Protein AF-S7PD99-F1 (afdb_monomer_lite)

Organism: Myotis brandtii (NCBI:txid109478)

Sequence (357 aa):
MEKVNFSGGEPFLQDRGEYLGRLVRFCKQELGLPSVSIVSNGSLIRERWFVKYGQYLDILAISCDSFNEDVNVLIGRGQGRLNHVENLRKLRRWCREYRVAFKINSVINRFNVDEDMRAHIQELNPVRWKVSASGSPTVPPHRVGGNSFGEVEMYLDILAISCDSFNEDVNVLIGRGQGRLNHVENLRKLRRWCREYRVAFKINSVINRFNVDEDMRAHIQELNPVRWKVFQCLLIDGENAGEGALREAERFVISKEEFQGFLDRHRGVPCLVPECNDKMKDSYLILDEYVSVPHGHARSRQAMRFLNCREGRKDPSRSILDVGVQEAIKFSGFDEESFLKRGGKYVWSKADLKLDW

Secondary structure (DSSP, 8-state):
--EEEE-SS-TT-GGGGHHHHHHHHIIIIIS--SEEEEEE-STT--HHHHHHHGGG-SEEEEE---SSHHHHHHTT--BTTB-HHHHHHHHHHHHHHTT-EEEEEEEE-TTTTT---HHHHHHH--SEEEEEESS----------S-TTTTSGGGEEEEEEE---S-HHHHHHTT---TT--HHHHHHHHHHHHHHTTPEEEEEEEE-TTTTT---HHHHHHH--SEEEEEEP---BTTTBSTT-SS--GGG---HHHHHHHHHHTTT-TTEEEE-TT----SS--B---EE--SSSSPPEE--EEEE-TTSS-EEEEEHHHHHHHHHHTTS---HHHHHHTT-SS--STTTS----

Radius of gyration: 21.57 Å; chains: 1; bounding box: 48×69×54 Å

pLDDT: mean 75.37, std 16.13, range [27.66, 97.69]

InterPro domains:
  IPR007197 Radical SAM [PF04055] (2-121)
  IPR013785 Aldolase-type TIM barrel [G3DSA:3.20.20.70] (1-142)
  IPR013785 Aldolase-type TIM barrel [G3DSA:3.20.20.70] (151-317)
  IPR051196 RSAD2 and Viperin antiviral [PTHR21339] (148-357)
  IPR058240 Radical SAM superfamily [SSF102114] (3-131)
  IPR058240 Radical SAM superfamily [SSF102114] (153-275)

Structure (mmCIF, N/CA/C/O backbone):
data_AF-S7PD99-F1
#
_entry.id   AF-S7PD99-F1
#
loop_
_atom_site.group_PDB
_atom_site.id
_atom_site.type_symbol
_atom_site.label_atom_id
_atom_site.label_alt_id
_atom_site.label_comp_id
_atom_site.label_asym_id
_atom_site.label_entity_id
_atom_site.label_seq_id
_atom_site.pdbx_PDB_ins_code
_atom_site.Cartn_x
_atom_site.Cartn_y
_atom_site.Cartn_z
_atom_site.occupancy
_atom_site.B_iso_or_equiv
_atom_site.auth_seq_id
_atom_site.auth_comp_id
_atom_site.auth_asym_id
_atom_site.auth_atom_id
_atom_site.pdbx_PDB_model_num
ATOM 1 N N . MET A 1 1 ? -19.690 6.713 0.628 1.00 80.12 1 MET A N 1
ATOM 2 C CA . MET A 1 1 ? -18.329 6.276 1.016 1.00 80.12 1 MET A CA 1
ATOM 3 C C . MET A 1 1 ? -18.486 5.168 2.044 1.00 80.12 1 MET A C 1
ATOM 5 O O . MET A 1 1 ? -19.184 5.402 3.014 1.00 80.12 1 MET A O 1
ATOM 9 N N . GLU A 1 2 ? -17.920 3.978 1.823 1.00 91.31 2 GLU A N 1
ATOM 10 C CA . GLU A 1 2 ? -18.094 2.814 2.727 1.00 91.31 2 GLU A CA 1
ATOM 11 C C . GLU A 1 2 ? -16.914 2.626 3.695 1.00 91.31 2 GLU A C 1
ATOM 13 O O . GLU A 1 2 ? -17.052 2.045 4.771 1.00 91.31 2 GLU A O 1
ATOM 18 N N . LYS A 1 3 ? -15.730 3.111 3.311 1.00 90.38 3 LYS A N 1
ATOM 19 C CA . LYS A 1 3 ? -14.497 2.911 4.063 1.00 90.38 3 LYS A CA 1
ATOM 20 C C . LYS A 1 3 ? -13.578 4.118 3.954 1.00 90.38 3 LYS A C 1
ATOM 22 O O . LYS A 1 3 ? -13.384 4.644 2.861 1.00 90.38 3 LYS A O 1
ATOM 27 N N . VAL A 1 4 ? -12.945 4.486 5.067 1.00 94.00 4 VAL A N 1
ATOM 28 C CA . VAL A 1 4 ? -11.837 5.453 5.102 1.00 94.00 4 VAL A CA 1
ATOM 29 C C . VAL A 1 4 ? -10.572 4.793 5.654 1.00 94.00 4 VAL A C 1
ATOM 31 O O . VAL A 1 4 ? -10.636 3.863 6.463 1.00 94.00 4 VAL A O 1
ATOM 34 N N . ASN A 1 5 ? -9.406 5.228 5.175 1.00 91.00 5 ASN A N 1
ATOM 35 C CA . ASN A 1 5 ? -8.112 4.825 5.716 1.00 91.00 5 ASN A CA 1
ATOM 36 C C . ASN A 1 5 ? -7.245 6.058 5.965 1.00 91.00 5 ASN A C 1
ATOM 38 O O . ASN A 1 5 ? -6.820 6.700 5.008 1.00 91.00 5 ASN A O 1
ATOM 42 N N . PHE A 1 6 ? -6.938 6.341 7.225 1.00 91.69 6 PHE A N 1
ATOM 43 C CA . PHE A 1 6 ? -6.021 7.417 7.580 1.00 91.69 6 PHE A CA 1
ATOM 44 C C . PHE A 1 6 ? -4.569 6.968 7.372 1.00 91.69 6 PHE A C 1
ATOM 46 O O . PHE A 1 6 ? -4.159 5.889 7.808 1.00 91.69 6 PHE A O 1
ATOM 53 N N . SER A 1 7 ? -3.810 7.786 6.649 1.00 85.25 7 SER A N 1
ATOM 54 C CA . SER A 1 7 ? -2.403 7.576 6.296 1.00 85.25 7 SER A CA 1
ATOM 55 C C . SER A 1 7 ? -1.735 8.945 6.078 1.00 85.25 7 SER A C 1
ATOM 57 O O . SER A 1 7 ? -2.308 9.955 6.476 1.00 85.25 7 SER A O 1
ATOM 59 N N . GLY A 1 8 ? -0.543 8.987 5.480 1.00 76.25 8 GLY A N 1
ATOM 60 C CA . GLY A 1 8 ? 0.245 10.205 5.265 1.00 76.25 8 GLY A CA 1
ATOM 61 C C . GLY A 1 8 ? 1.709 9.958 5.615 1.00 76.25 8 GLY A C 1
ATOM 62 O O . GLY A 1 8 ? 2.240 8.898 5.286 1.00 76.25 8 GLY A O 1
ATOM 63 N N . GLY A 1 9 ? 2.332 10.914 6.309 1.00 72.88 9 GLY A N 1
ATOM 64 C CA . GLY A 1 9 ? 3.547 10.667 7.089 1.00 72.88 9 GLY A CA 1
ATOM 65 C C . GLY A 1 9 ? 3.251 9.739 8.275 1.00 72.88 9 GLY A C 1
ATOM 66 O O . GLY A 1 9 ? 2.866 8.588 8.090 1.00 72.88 9 GLY A O 1
ATOM 67 N N . GLU A 1 10 ? 3.379 10.236 9.507 1.00 82.06 10 GLU A N 1
ATOM 68 C CA . GLU A 1 10 ? 2.912 9.515 10.699 1.00 82.06 10 GLU A CA 1
ATOM 69 C C . GLU A 1 10 ? 1.584 10.114 11.210 1.00 82.06 10 GLU A C 1
ATOM 71 O O . GLU A 1 10 ? 1.600 11.202 11.794 1.00 82.06 10 GLU A O 1
ATOM 76 N N . PRO A 1 11 ? 0.429 9.436 11.032 1.00 82.69 11 PRO A N 1
ATOM 77 C CA . PRO A 1 11 ? -0.883 9.985 11.395 1.00 82.69 11 PRO A CA 1
ATOM 78 C C . PRO A 1 11 ? -1.045 10.338 12.878 1.00 82.69 11 PRO A C 1
ATOM 80 O O . PRO A 1 11 ? -1.844 11.210 13.221 1.00 82.69 11 PRO A O 1
ATOM 83 N N . PHE A 1 12 ? -0.306 9.676 13.774 1.00 84.06 12 PHE A N 1
ATOM 84 C CA . PHE A 1 12 ? -0.367 9.939 15.215 1.00 84.06 12 PHE A CA 1
ATOM 85 C C . PHE A 1 12 ? 0.434 11.176 15.657 1.00 84.06 12 PHE A C 1
ATOM 87 O O . PHE A 1 12 ? 0.423 11.519 16.842 1.00 84.06 12 PHE A O 1
ATOM 94 N N . LEU A 1 13 ? 1.119 11.859 14.735 1.00 82.38 13 LEU A N 1
ATOM 95 C CA . LEU A 1 13 ? 1.920 13.044 15.040 1.00 82.38 13 LEU A CA 1
ATOM 96 C C . LEU A 1 13 ? 1.044 14.254 15.398 1.00 82.38 13 LEU A C 1
ATOM 98 O O . LEU A 1 13 ? 1.293 14.922 16.405 1.00 82.38 13 LEU A O 1
ATOM 102 N N . GLN A 1 14 ? -0.015 14.497 14.621 1.00 84.62 14 GLN A N 1
ATOM 103 C CA . GLN A 1 14 ? -0.876 15.665 14.801 1.00 84.62 14 GLN A CA 1
ATOM 104 C C . GLN A 1 14 ? -1.629 15.612 16.133 1.00 84.62 14 GLN A C 1
ATOM 106 O O . GLN A 1 14 ? -2.304 14.626 16.446 1.00 84.62 14 GLN A O 1
ATOM 111 N N . ASP A 1 15 ? -1.510 16.683 16.922 1.00 89.12 15 ASP A N 1
ATOM 112 C CA . ASP A 1 15 ? -2.072 16.811 18.272 1.00 89.12 15 ASP A CA 1
ATOM 113 C C . ASP A 1 15 ? -1.818 15.573 19.149 1.00 89.12 15 ASP A C 1
ATOM 115 O O . ASP A 1 15 ? -2.675 15.149 19.929 1.00 89.12 15 ASP A O 1
ATOM 119 N N . ARG A 1 16 ? -0.644 14.939 18.999 1.00 89.00 16 ARG A N 1
ATOM 120 C CA . ARG A 1 16 ? -0.272 13.714 19.731 1.00 89.00 16 ARG A CA 1
ATOM 121 C C . ARG A 1 16 ? -1.318 12.590 19.589 1.00 89.00 16 ARG A C 1
ATOM 123 O O . ARG A 1 16 ? -1.572 11.854 20.548 1.00 89.00 16 ARG A O 1
ATOM 130 N N . GLY A 1 17 ? -1.947 12.495 18.416 1.00 87.31 17 GLY A N 1
ATOM 131 C CA . GLY A 1 17 ? -2.947 11.492 18.046 1.00 87.31 17 GLY A CA 1
ATOM 132 C C . GLY A 1 17 ? -4.394 11.867 18.381 1.00 87.31 17 GLY A C 1
ATOM 133 O O . GLY A 1 17 ? -5.312 11.161 17.963 1.00 87.31 17 GLY A O 1
ATOM 134 N N . GLU A 1 18 ? -4.639 12.969 19.097 1.00 94.62 18 GLU A N 1
ATOM 135 C CA . GLU A 1 18 ? -5.998 13.399 19.464 1.00 94.62 18 GLU A CA 1
ATOM 136 C C . GLU A 1 18 ? -6.811 13.883 18.263 1.00 94.62 18 GLU A C 1
ATOM 138 O O . GLU A 1 18 ? -8.023 13.671 18.204 1.00 94.62 18 GLU A O 1
ATOM 143 N N . TYR A 1 19 ? -6.162 14.518 17.287 1.00 94.12 19 TYR A N 1
ATOM 144 C CA . TYR A 1 19 ? -6.815 14.905 16.040 1.00 94.12 19 TYR A CA 1
ATOM 145 C C . TYR A 1 19 ? -7.293 13.667 15.267 1.00 94.12 19 TYR A C 1
ATOM 147 O O . TYR A 1 19 ? -8.480 13.541 14.967 1.00 94.12 19 TYR A O 1
ATOM 155 N N . LEU A 1 20 ? -6.395 12.698 15.055 1.00 94.12 20 LEU A N 1
ATOM 156 C CA . LEU A 1 20 ? -6.711 11.426 14.403 1.00 94.12 20 LEU A CA 1
ATOM 157 C C . LEU A 1 20 ? -7.835 10.670 15.124 1.00 94.12 20 LEU A C 1
ATOM 159 O O . LEU A 1 20 ? -8.765 10.191 14.484 1.00 94.12 20 LEU A O 1
ATOM 163 N N . GLY A 1 21 ? -7.777 10.586 16.455 1.00 91.94 21 GLY A N 1
ATOM 164 C CA . GLY A 1 21 ? -8.794 9.897 17.250 1.00 91.94 21 GLY A CA 1
ATOM 165 C C . GLY A 1 21 ? -10.188 10.512 17.109 1.00 91.94 21 GLY A C 1
ATOM 166 O O . GLY A 1 21 ? -11.169 9.789 16.927 1.00 91.94 21 GLY A O 1
ATOM 167 N N . ARG A 1 22 ? -10.279 11.849 17.111 1.00 97.69 22 ARG A N 1
ATOM 168 C CA . ARG A 1 22 ? -11.540 12.564 16.860 1.00 97.69 22 ARG A CA 1
ATOM 169 C C . ARG A 1 22 ? -12.089 12.286 15.461 1.00 97.69 22 ARG A C 1
ATOM 171 O O . ARG A 1 22 ? -13.286 12.043 15.342 1.00 97.69 22 ARG A O 1
ATOM 178 N N . LEU A 1 23 ? -11.235 12.248 14.434 1.00 96.50 23 LEU A N 1
ATOM 179 C CA . LEU A 1 23 ? -11.652 11.893 13.073 1.00 96.50 23 LEU A CA 1
ATOM 180 C C . LEU A 1 23 ? -12.134 10.442 12.969 1.00 96.50 23 LEU A C 1
ATOM 182 O O . LEU A 1 23 ? -13.174 10.189 12.371 1.00 96.50 23 LEU A O 1
ATOM 186 N N . VAL A 1 24 ? -11.429 9.494 13.593 1.00 94.31 24 VAL A N 1
ATOM 187 C CA . VAL A 1 24 ? -11.843 8.081 13.641 1.00 94.31 24 VAL A CA 1
ATOM 188 C C . VAL A 1 24 ? -13.220 7.943 14.292 1.00 94.31 24 VAL A C 1
ATOM 190 O O . VAL A 1 24 ? -14.107 7.306 13.723 1.00 94.31 24 VAL A O 1
ATOM 193 N N . ARG A 1 25 ? -13.421 8.588 15.449 1.00 96.50 25 ARG A N 1
ATOM 194 C CA . ARG A 1 25 ? -14.711 8.614 16.148 1.00 96.50 25 ARG A CA 1
ATOM 195 C C . ARG A 1 25 ? -15.810 9.218 15.277 1.00 96.50 25 ARG A C 1
ATOM 197 O O . ARG A 1 25 ? -16.862 8.606 15.142 1.00 96.50 25 ARG A O 1
ATOM 204 N N . PHE A 1 26 ? -15.555 10.376 14.671 1.00 97.56 26 PHE A N 1
ATOM 205 C CA . PHE A 1 26 ? -16.506 11.059 13.796 1.00 97.56 26 PHE A CA 1
ATOM 206 C C . PHE A 1 26 ? -16.922 10.176 12.612 1.00 97.56 26 PHE A C 1
ATOM 208 O O . PHE A 1 26 ? -18.107 9.978 12.364 1.00 97.56 26 PHE A O 1
ATOM 215 N N . CYS A 1 27 ? -15.954 9.564 11.927 1.00 95.56 27 CYS A N 1
ATOM 216 C CA . CYS A 1 27 ? -16.222 8.655 10.819 1.00 95.56 27 CYS A CA 1
ATOM 217 C C . CYS A 1 27 ? -17.064 7.443 11.233 1.00 95.56 27 CYS A C 1
ATOM 219 O O . CYS A 1 27 ? -17.932 7.018 10.474 1.00 95.56 27 CYS A O 1
ATOM 221 N N . LYS A 1 28 ? -16.821 6.875 12.419 1.00 91.69 28 LYS A N 1
ATOM 222 C CA . LYS A 1 28 ? -17.549 5.684 12.860 1.00 91.69 28 LYS A CA 1
ATOM 223 C C . LYS A 1 28 ? -18.930 6.003 13.428 1.00 91.69 28 LYS A C 1
ATOM 225 O O . LYS A 1 28 ? -19.879 5.301 13.104 1.00 91.69 28 LYS A O 1
ATOM 230 N N . GLN A 1 29 ? -19.037 7.021 14.280 1.00 94.00 29 GLN A N 1
ATOM 231 C CA . GLN A 1 29 ? -20.272 7.333 15.004 1.00 94.00 29 GLN A CA 1
ATOM 232 C C . GLN A 1 29 ? -21.186 8.281 14.236 1.00 94.00 29 GLN A C 1
ATOM 234 O O . GLN A 1 29 ? -22.363 7.986 14.088 1.00 94.00 29 GLN A O 1
ATOM 239 N N . GLU A 1 30 ? -20.649 9.395 13.737 1.00 96.94 30 GLU A N 1
ATOM 240 C CA . GLU A 1 30 ? -21.466 10.448 13.122 1.00 96.94 30 GLU A CA 1
ATOM 241 C C . GLU A 1 30 ? -21.763 10.136 11.653 1.00 96.94 30 GLU A C 1
ATOM 243 O O . GLU A 1 30 ? -22.886 10.301 11.189 1.00 96.94 30 GLU A O 1
ATOM 248 N N . LEU A 1 31 ? -20.764 9.644 10.907 1.00 95.81 31 LEU A N 1
ATOM 249 C CA . LEU A 1 31 ? -20.947 9.269 9.498 1.00 95.81 31 LEU A CA 1
ATOM 250 C C . LEU A 1 31 ? -21.425 7.823 9.305 1.00 95.81 31 LEU A C 1
ATOM 252 O O . LEU A 1 31 ? -21.752 7.444 8.181 1.00 95.81 31 LEU A O 1
ATOM 256 N N . GLY A 1 32 ? -21.412 7.002 10.361 1.00 95.19 32 GLY A N 1
ATOM 257 C CA . GLY A 1 32 ? -21.839 5.602 10.299 1.00 95.19 32 GLY A CA 1
ATOM 258 C C . GLY A 1 32 ? -21.040 4.745 9.312 1.00 95.19 32 GLY A C 1
ATOM 259 O O . GLY A 1 32 ? -21.594 3.813 8.730 1.00 95.19 32 GLY A O 1
ATOM 260 N N . LEU A 1 33 ? -19.759 5.059 9.066 1.00 93.19 33 LEU A N 1
ATOM 261 C CA . LEU A 1 33 ? -18.981 4.330 8.063 1.00 93.19 33 LEU A CA 1
ATOM 262 C C . LEU A 1 33 ? -18.814 2.851 8.459 1.00 93.19 33 LEU A C 1
ATOM 264 O O . LEU A 1 33 ? -18.343 2.559 9.566 1.00 93.19 33 LEU A O 1
ATOM 268 N N . PRO A 1 34 ? -19.088 1.906 7.539 1.00 90.94 34 PRO A N 1
ATOM 269 C CA . PRO A 1 34 ? -18.867 0.482 7.779 1.00 90.94 34 PRO A CA 1
ATOM 270 C C . PRO A 1 34 ? -17.450 0.139 8.256 1.00 90.94 34 PRO A C 1
ATOM 272 O O . PRO A 1 34 ? -17.295 -0.725 9.122 1.00 90.94 34 PRO A O 1
ATOM 275 N N . SER A 1 35 ? -16.419 0.821 7.735 1.00 90.81 35 SER A N 1
ATOM 276 C CA . SER A 1 35 ? -15.022 0.582 8.116 1.00 90.81 35 SER A CA 1
ATOM 277 C C . SER A 1 35 ? -14.175 1.852 8.228 1.00 90.81 35 SER A C 1
ATOM 279 O O . SER A 1 35 ? -14.107 2.677 7.313 1.00 90.81 35 SER A O 1
ATOM 281 N N . VAL A 1 36 ? -13.453 1.968 9.339 1.00 93.81 36 VAL A N 1
ATOM 282 C CA . VAL A 1 36 ? -12.442 2.995 9.597 1.00 93.81 36 VAL A CA 1
ATOM 283 C C . VAL A 1 36 ? -11.118 2.308 9.912 1.00 93.81 36 VAL A C 1
ATOM 285 O O . VAL A 1 36 ? -11.039 1.479 10.818 1.00 93.81 36 VAL A O 1
ATOM 288 N N . SER A 1 37 ? -10.056 2.638 9.176 1.00 92.19 37 SER A N 1
ATOM 289 C CA . SER A 1 37 ? -8.729 2.058 9.413 1.00 92.19 37 SER A CA 1
ATOM 290 C C . SER A 1 37 ? -7.606 3.085 9.443 1.00 92.19 37 SER A C 1
ATOM 292 O O . SER A 1 37 ? -7.759 4.207 8.961 1.00 92.19 37 SER A O 1
ATOM 294 N N . ILE A 1 38 ? -6.459 2.677 9.983 1.00 90.44 38 ILE A N 1
ATOM 295 C CA . ILE A 1 38 ? -5.226 3.469 10.017 1.00 90.44 38 ILE A CA 1
ATOM 296 C C . ILE A 1 38 ? -4.064 2.632 9.474 1.00 90.44 38 ILE A C 1
ATOM 298 O O . ILE A 1 38 ? -3.980 1.437 9.755 1.00 90.44 38 ILE A O 1
ATOM 302 N N . VAL A 1 39 ? -3.149 3.268 8.739 1.00 87.38 39 VAL A N 1
ATOM 303 C CA . VAL A 1 39 ? -1.804 2.744 8.450 1.00 87.38 39 VAL A CA 1
ATOM 304 C C . VAL A 1 39 ? -0.780 3.638 9.149 1.00 87.38 39 VAL A C 1
ATOM 306 O O . VAL A 1 39 ? -0.775 4.842 8.906 1.00 87.38 39 VAL A O 1
ATOM 309 N N . SER A 1 40 ? 0.075 3.067 9.999 1.00 81.50 40 SER A N 1
ATOM 310 C CA . SER A 1 40 ? 1.058 3.804 10.813 1.00 81.50 40 SER A CA 1
ATOM 311 C C . SER A 1 40 ? 2.363 3.010 10.962 1.00 81.50 40 SER A C 1
ATOM 313 O O . SER A 1 40 ? 2.388 1.791 10.775 1.00 81.50 40 SER A O 1
ATOM 315 N N . ASN A 1 41 ? 3.459 3.690 11.309 1.00 78.88 41 ASN A N 1
ATOM 316 C CA . ASN A 1 41 ? 4.702 3.028 11.720 1.00 78.88 41 ASN A CA 1
ATOM 317 C C . ASN A 1 41 ? 4.666 2.554 13.192 1.00 78.88 41 ASN A C 1
ATOM 319 O O . ASN A 1 41 ? 5.572 1.854 13.645 1.00 78.88 41 ASN A O 1
ATOM 323 N N . GLY A 1 42 ? 3.635 2.945 13.949 1.00 82.44 42 GLY A N 1
ATOM 324 C CA . GLY A 1 42 ? 3.385 2.503 15.319 1.00 82.44 42 GLY A CA 1
ATOM 325 C C . GLY A 1 42 ? 4.176 3.222 16.416 1.00 82.44 42 GLY A C 1
ATOM 326 O O . GLY A 1 42 ? 3.881 3.016 17.592 1.00 82.44 42 GLY A O 1
ATOM 327 N N . SER A 1 43 ? 5.155 4.066 16.082 1.00 80.44 43 SER A N 1
ATOM 328 C CA . SER A 1 43 ? 6.093 4.663 17.055 1.00 80.44 43 SER A CA 1
ATOM 329 C C . SER A 1 43 ? 5.433 5.595 18.079 1.00 80.44 43 SER A C 1
ATOM 331 O O . SER A 1 43 ? 5.857 5.655 19.232 1.00 80.44 43 SER A O 1
ATOM 333 N N . LEU A 1 44 ? 4.385 6.322 17.677 1.00 84.31 44 LEU A N 1
ATOM 334 C CA . LEU A 1 44 ? 3.734 7.352 18.501 1.00 84.31 44 LEU A CA 1
ATOM 335 C C . LEU A 1 44 ? 2.443 6.881 19.184 1.00 84.31 44 LEU A C 1
ATOM 337 O O . LEU A 1 44 ? 1.813 7.646 19.921 1.00 84.31 44 LEU A O 1
ATOM 341 N N . ILE A 1 45 ? 2.044 5.628 18.966 1.00 85.56 45 ILE A N 1
ATOM 342 C CA . ILE A 1 45 ? 0.792 5.091 19.495 1.00 85.56 45 ILE A CA 1
ATOM 343 C C . ILE A 1 45 ? 0.950 4.789 20.988 1.00 85.56 45 ILE A C 1
ATOM 345 O O . ILE A 1 45 ? 1.892 4.127 21.426 1.00 85.56 45 ILE A O 1
ATOM 349 N N . ARG A 1 46 ? -0.004 5.268 21.789 1.00 87.44 46 ARG A N 1
ATOM 350 C CA . ARG A 1 46 ? -0.056 5.059 23.243 1.00 87.44 46 ARG A CA 1
ATOM 351 C C . ARG A 1 46 ? -1.364 4.381 23.618 1.00 87.44 46 ARG A C 1
ATOM 353 O O . ARG A 1 46 ? -2.393 4.691 23.025 1.00 87.44 46 ARG A O 1
ATOM 360 N N . GLU A 1 47 ? -1.349 3.556 24.657 1.00 91.81 47 GLU A N 1
ATOM 361 C CA . GLU A 1 47 ? -2.529 2.812 25.116 1.00 91.81 47 GLU A CA 1
ATOM 362 C C . GLU A 1 47 ? -3.748 3.696 25.394 1.00 91.81 47 GLU A C 1
ATOM 364 O O . GLU A 1 47 ? -4.854 3.383 24.971 1.00 91.81 47 GLU A O 1
ATOM 369 N N . ARG A 1 48 ? -3.540 4.875 25.997 1.00 91.62 48 ARG A N 1
ATOM 370 C CA . ARG A 1 48 ? -4.606 5.867 26.226 1.00 91.62 48 ARG A CA 1
ATOM 371 C C . ARG A 1 48 ? -5.412 6.212 24.965 1.00 91.62 48 ARG A C 1
ATOM 373 O O . ARG A 1 48 ? -6.570 6.602 25.067 1.00 91.62 48 ARG A O 1
ATOM 380 N N . TRP A 1 49 ? -4.802 6.098 23.782 1.00 95.12 49 TRP A N 1
ATOM 381 C CA . TRP A 1 49 ? -5.494 6.308 22.515 1.00 95.12 49 TRP A CA 1
ATOM 382 C C . TRP A 1 49 ? -6.469 5.164 22.227 1.00 95.12 49 TRP A C 1
ATOM 384 O O . TRP A 1 49 ? -7.596 5.428 21.829 1.00 95.12 49 TRP A O 1
ATOM 394 N N . PHE A 1 50 ? -6.082 3.913 22.491 1.00 91.75 50 PHE A N 1
ATOM 395 C CA . PHE A 1 50 ? -6.979 2.761 22.387 1.00 91.75 50 PHE A CA 1
ATOM 396 C C . PHE A 1 50 ? -8.124 2.832 23.400 1.00 91.75 50 PHE A C 1
ATOM 398 O O . PHE A 1 50 ? -9.272 2.657 23.001 1.00 91.75 50 PHE A O 1
ATOM 405 N N . VAL A 1 51 ? -7.843 3.192 24.658 1.00 90.56 51 VAL A N 1
ATOM 406 C CA . VAL A 1 51 ? -8.879 3.406 25.689 1.00 90.56 51 VAL A CA 1
ATOM 407 C C . VAL A 1 51 ? -9.946 4.387 25.198 1.00 90.56 51 VAL A C 1
ATOM 409 O O . VAL A 1 51 ? -11.142 4.163 25.360 1.00 90.56 51 VAL A O 1
ATOM 412 N N . LYS A 1 52 ? -9.514 5.483 24.568 1.00 93.94 52 LYS A N 1
ATOM 413 C CA . LYS A 1 52 ? -10.408 6.562 24.144 1.00 93.94 52 LYS A CA 1
ATOM 414 C C . LYS A 1 52 ? -11.089 6.306 22.796 1.00 93.94 52 LYS A C 1
ATOM 416 O O . LYS A 1 52 ? -12.248 6.684 22.618 1.00 93.94 52 LYS A O 1
ATOM 421 N N . TYR A 1 53 ? -10.379 5.704 21.843 1.00 95.25 53 TYR A N 1
ATOM 422 C CA . TYR A 1 53 ? -10.779 5.662 20.432 1.00 95.25 53 TYR A CA 1
ATOM 423 C C . TYR A 1 53 ? -10.816 4.261 19.809 1.00 95.25 53 TYR A C 1
ATOM 425 O O . TYR A 1 53 ? -11.407 4.099 18.742 1.00 95.25 53 TYR A O 1
ATOM 433 N N . GLY A 1 54 ? -10.241 3.243 20.455 1.00 88.00 54 GLY A N 1
ATOM 434 C CA . GLY A 1 54 ? -10.109 1.885 19.912 1.00 88.00 54 GLY A CA 1
ATOM 435 C C . GLY A 1 54 ? -11.447 1.244 19.542 1.00 88.00 54 GLY A C 1
ATOM 436 O O . GLY A 1 54 ? -11.560 0.611 18.493 1.00 88.00 54 GLY A O 1
ATOM 437 N N . GLN A 1 55 ? -12.503 1.510 20.318 1.00 91.94 55 GLN A N 1
ATOM 438 C CA . GLN A 1 55 ? -13.850 1.014 20.013 1.00 91.94 55 GLN A CA 1
ATOM 439 C C . GLN A 1 55 ? -14.361 1.443 18.624 1.00 91.94 55 GLN A C 1
ATOM 441 O O . GLN A 1 55 ? -15.090 0.682 17.991 1.00 91.94 55 GLN A O 1
ATOM 446 N N . TYR A 1 56 ? -13.920 2.596 18.112 1.00 92.12 56 TYR A N 1
ATOM 447 C CA . TYR A 1 56 ? -14.344 3.150 16.822 1.00 92.12 56 TYR A CA 1
ATOM 448 C C . TYR A 1 56 ? -13.486 2.688 15.641 1.00 92.12 56 TYR A C 1
ATOM 450 O O . TYR A 1 56 ? -13.881 2.864 14.490 1.00 92.12 56 TYR A O 1
ATOM 458 N N . LEU A 1 57 ? -12.305 2.130 15.912 1.00 92.50 57 LEU A N 1
ATOM 459 C CA . LEU A 1 57 ? -11.369 1.694 14.885 1.00 92.50 57 LEU A CA 1
ATOM 460 C C . LEU A 1 57 ? -11.658 0.243 14.490 1.00 92.50 57 LEU A C 1
ATOM 462 O O . LEU A 1 57 ? -11.764 -0.627 15.357 1.00 92.50 57 LEU A O 1
ATOM 466 N N . ASP A 1 58 ? -11.757 -0.026 13.189 1.00 88.38 58 ASP A N 1
ATOM 467 C CA . ASP A 1 58 ? -11.906 -1.387 12.676 1.00 88.38 58 ASP A CA 1
ATOM 468 C C . ASP A 1 58 ? -10.549 -2.065 12.534 1.00 88.38 58 ASP A C 1
ATOM 470 O O . ASP A 1 58 ? -10.349 -3.132 13.104 1.00 88.38 58 ASP A O 1
ATOM 474 N N . ILE A 1 59 ? -9.615 -1.446 11.799 1.00 90.25 59 ILE A N 1
ATOM 475 C CA . ILE A 1 59 ? -8.320 -2.051 11.456 1.00 90.25 59 ILE A CA 1
ATOM 476 C C . ILE A 1 59 ? -7.167 -1.092 11.765 1.00 90.25 59 ILE A C 1
ATOM 478 O O . ILE A 1 59 ? -7.124 0.027 11.244 1.00 90.25 59 ILE A O 1
ATOM 482 N N . LEU A 1 60 ? -6.179 -1.566 12.523 1.00 91.69 60 LEU A N 1
ATOM 483 C CA . LEU A 1 60 ? -4.873 -0.925 12.653 1.00 91.69 60 LEU A CA 1
ATOM 484 C C . LEU A 1 60 ? -3.833 -1.717 11.857 1.00 91.69 60 LEU A C 1
ATOM 486 O O . LEU A 1 60 ? -3.529 -2.864 12.181 1.00 91.69 60 LEU A O 1
ATOM 490 N N . ALA A 1 61 ? -3.286 -1.097 10.813 1.00 89.00 61 ALA A N 1
ATOM 491 C CA . ALA A 1 61 ? -2.199 -1.654 10.026 1.00 89.00 61 ALA A CA 1
ATOM 492 C C . ALA A 1 61 ? -0.861 -1.049 10.461 1.00 89.00 61 ALA A C 1
ATOM 494 O O . ALA A 1 61 ? -0.654 0.158 10.314 1.00 89.00 61 ALA A O 1
ATOM 495 N N . ILE A 1 62 ? 0.049 -1.888 10.955 1.00 86.50 62 ILE A N 1
ATOM 496 C CA . ILE A 1 62 ? 1.408 -1.477 11.309 1.00 86.50 62 ILE A CA 1
ATOM 497 C C . ILE A 1 62 ? 2.369 -1.909 10.212 1.00 86.50 62 ILE A C 1
ATOM 499 O O . ILE A 1 62 ? 2.350 -3.050 9.747 1.00 86.50 62 ILE A O 1
ATOM 503 N N . SER A 1 63 ? 3.191 -0.966 9.773 1.00 82.19 63 SER A N 1
ATOM 504 C CA . SER A 1 63 ? 4.239 -1.244 8.804 1.00 82.19 63 SER A CA 1
ATOM 505 C C . SER A 1 63 ? 5.479 -1.780 9.524 1.00 82.19 63 SER A C 1
ATOM 507 O O . SER A 1 63 ? 6.092 -1.036 10.288 1.00 82.19 63 SER A O 1
ATOM 509 N N . CYS A 1 64 ? 5.828 -3.040 9.264 1.00 83.25 64 CYS A N 1
ATOM 510 C CA . CYS A 1 64 ? 6.978 -3.750 9.821 1.00 83.25 64 CYS A CA 1
ATOM 511 C C . CYS A 1 64 ? 7.640 -4.549 8.699 1.00 83.25 64 CYS A C 1
ATOM 513 O O . CYS A 1 64 ? 7.004 -5.422 8.107 1.00 83.25 64 CYS A O 1
ATOM 515 N N . ASP A 1 65 ? 8.888 -4.217 8.382 1.00 78.44 65 ASP A N 1
ATO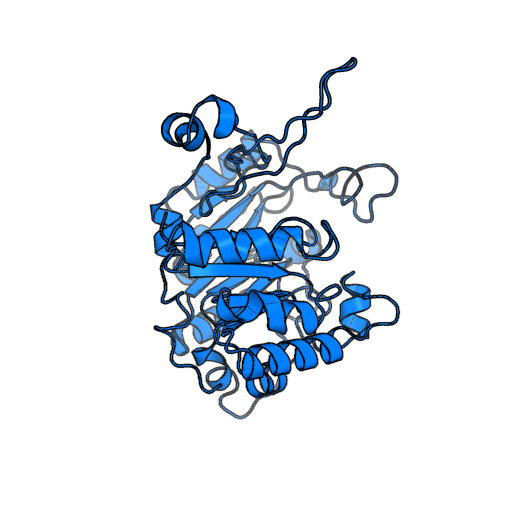M 516 C CA . ASP A 1 65 ? 9.590 -4.809 7.243 1.00 78.44 65 ASP A CA 1
ATOM 517 C C . ASP A 1 65 ? 10.535 -5.940 7.671 1.00 78.44 65 ASP A C 1
ATOM 519 O O . ASP A 1 65 ? 10.863 -6.764 6.834 1.00 78.44 65 ASP A O 1
ATOM 523 N N . SER A 1 66 ? 10.957 -6.005 8.936 1.00 77.69 66 SER A N 1
ATOM 524 C CA . SER A 1 66 ? 11.853 -7.036 9.477 1.00 77.69 66 SER A CA 1
ATOM 525 C C . SER A 1 66 ? 11.534 -7.319 10.950 1.00 77.69 66 SER A C 1
ATOM 527 O O . SER A 1 66 ? 11.117 -6.412 11.678 1.00 77.69 66 SER A O 1
ATOM 529 N N . PHE A 1 67 ? 11.742 -8.558 11.400 1.00 84.44 67 PHE A N 1
ATOM 530 C CA . PHE A 1 67 ? 11.730 -8.961 12.812 1.00 84.44 67 PHE A CA 1
ATOM 531 C C . PHE A 1 67 ? 13.123 -8.946 13.459 1.00 84.44 67 PHE A C 1
ATOM 533 O O . PHE A 1 67 ? 13.253 -9.159 14.666 1.00 84.44 67 PHE A O 1
ATOM 540 N N . ASN A 1 68 ? 14.150 -8.612 12.680 1.00 81.75 68 ASN A N 1
ATOM 541 C CA . ASN A 1 68 ? 15.469 -8.219 13.151 1.00 81.75 68 ASN A CA 1
ATOM 542 C C . ASN A 1 68 ? 15.578 -6.679 13.228 1.00 81.75 68 ASN A C 1
ATOM 544 O O . ASN A 1 68 ? 15.391 -5.974 12.229 1.00 81.75 68 ASN A O 1
ATOM 548 N N . GLU A 1 69 ? 15.892 -6.150 14.414 1.00 83.12 69 GLU A N 1
ATOM 549 C CA . GLU A 1 69 ? 16.020 -4.704 14.639 1.00 83.12 69 GLU A CA 1
ATOM 550 C C . GLU A 1 69 ? 17.177 -4.064 13.874 1.00 83.12 69 GLU A C 1
ATOM 552 O O . GLU A 1 69 ? 17.003 -2.973 13.333 1.00 83.12 69 GLU A O 1
ATOM 557 N N . ASP A 1 70 ? 18.321 -4.737 13.757 1.00 81.12 70 ASP A N 1
ATOM 558 C CA . ASP A 1 70 ? 19.473 -4.202 13.025 1.00 81.12 70 ASP A CA 1
ATOM 559 C C . ASP A 1 70 ? 19.117 -4.003 11.548 1.00 81.12 70 ASP A C 1
ATOM 561 O O . ASP A 1 70 ? 19.434 -2.982 10.935 1.00 81.12 70 ASP A O 1
ATOM 565 N N . VAL A 1 71 ? 18.348 -4.938 10.989 1.00 75.25 71 VAL A N 1
ATOM 566 C CA . VAL A 1 71 ? 17.815 -4.838 9.627 1.00 75.25 71 VAL A CA 1
ATOM 567 C C . VAL A 1 71 ? 16.791 -3.702 9.517 1.00 75.25 71 VAL A C 1
ATOM 569 O O . VAL A 1 71 ? 16.837 -2.936 8.554 1.00 75.25 71 VAL A O 1
ATOM 572 N N . ASN A 1 72 ? 15.908 -3.509 10.506 1.00 71.94 72 ASN A N 1
ATOM 573 C CA . ASN A 1 72 ? 14.993 -2.358 10.522 1.00 71.94 72 ASN A CA 1
ATOM 574 C C . ASN A 1 72 ? 15.751 -1.020 10.554 1.00 71.94 72 ASN A C 1
ATOM 576 O O . ASN A 1 72 ? 15.339 -0.075 9.877 1.00 71.94 72 ASN A O 1
ATOM 580 N N . VAL A 1 73 ? 16.862 -0.928 11.291 1.00 71.56 73 VAL A N 1
ATOM 581 C CA . VAL A 1 73 ? 17.737 0.256 11.294 1.00 71.56 73 VAL A CA 1
ATOM 582 C C . VAL A 1 73 ? 18.334 0.486 9.903 1.00 71.56 73 VAL A C 1
ATOM 584 O O . VAL A 1 73 ? 18.227 1.599 9.389 1.00 71.56 73 VAL A O 1
ATOM 587 N N . LEU A 1 74 ? 18.865 -0.557 9.253 1.00 71.31 74 LEU A N 1
ATOM 588 C CA . LEU A 1 74 ? 19.419 -0.476 7.890 1.00 71.31 74 LEU A CA 1
ATOM 589 C C . LEU A 1 74 ? 18.384 -0.056 6.834 1.00 71.31 74 LEU A C 1
ATOM 591 O O . LEU A 1 74 ? 18.722 0.634 5.874 1.00 71.31 74 LEU A O 1
ATOM 595 N N . ILE A 1 75 ? 17.120 -0.448 7.011 1.00 66.19 75 ILE A N 1
ATOM 596 C CA . ILE A 1 75 ? 16.004 -0.075 6.125 1.00 66.19 75 ILE A CA 1
ATOM 597 C C . ILE A 1 75 ? 15.541 1.378 6.369 1.00 66.19 75 ILE A C 1
ATOM 599 O O . ILE A 1 75 ? 14.785 1.930 5.572 1.00 66.19 75 ILE A O 1
ATOM 603 N N . GLY A 1 76 ? 15.994 2.028 7.447 1.00 67.31 76 GLY A N 1
ATOM 604 C CA . GLY A 1 76 ? 15.561 3.378 7.826 1.00 67.31 76 GLY A CA 1
ATOM 605 C C . GLY A 1 76 ? 14.275 3.400 8.661 1.00 67.31 76 GLY A C 1
ATOM 606 O O . GLY A 1 76 ? 13.604 4.425 8.749 1.00 67.31 76 GLY A O 1
ATOM 607 N N . ARG A 1 77 ? 13.917 2.271 9.285 1.00 64.56 77 ARG A N 1
ATOM 608 C CA . ARG A 1 77 ? 12.781 2.135 10.215 1.00 64.56 77 ARG A CA 1
ATOM 609 C C . ARG A 1 77 ? 13.168 2.143 11.689 1.00 64.56 77 ARG A C 1
ATOM 611 O O . ARG A 1 77 ? 12.288 1.982 12.534 1.00 64.56 77 ARG A O 1
ATOM 618 N N . GLY A 1 78 ? 14.446 2.339 12.006 1.00 62.12 78 GLY A N 1
ATOM 619 C CA . GLY A 1 78 ? 14.911 2.456 13.386 1.00 62.12 78 GLY A CA 1
ATOM 620 C C . GLY A 1 78 ? 14.162 3.562 14.138 1.00 62.12 78 GLY A C 1
ATOM 621 O O . GLY A 1 78 ? 14.079 4.695 13.670 1.00 62.12 78 GLY A O 1
ATOM 622 N N . GLN A 1 79 ? 13.616 3.247 15.315 1.00 65.00 79 GLN A N 1
ATOM 623 C CA . GLN A 1 79 ? 12.838 4.188 16.137 1.00 65.00 79 GLN A CA 1
ATOM 624 C C . GLN A 1 79 ? 13.676 4.760 17.298 1.00 65.00 79 GLN A C 1
ATOM 626 O O . GLN A 1 79 ? 13.181 5.006 18.402 1.00 65.00 79 GLN A O 1
ATOM 631 N N . GLY A 1 80 ? 14.975 4.976 17.061 1.00 69.19 80 GLY A N 1
ATOM 632 C CA . GLY A 1 80 ? 15.923 5.432 18.077 1.00 69.19 80 GLY A CA 1
ATOM 633 C C . GLY A 1 80 ? 16.087 4.402 19.198 1.00 69.19 80 GLY A C 1
ATOM 634 O O . GLY A 1 80 ? 16.589 3.313 18.963 1.00 69.19 80 GLY A O 1
ATOM 635 N N . ARG A 1 81 ? 15.665 4.745 20.424 1.00 67.25 81 ARG A N 1
ATOM 636 C CA . ARG A 1 81 ? 15.714 3.833 21.589 1.00 67.25 81 ARG A CA 1
ATOM 637 C C . ARG A 1 81 ? 14.582 2.802 21.620 1.00 67.25 81 ARG A C 1
ATOM 639 O O . ARG A 1 81 ? 14.598 1.921 22.473 1.00 67.25 81 ARG A O 1
ATOM 646 N N . LEU A 1 82 ? 13.563 2.957 20.778 1.00 70.25 82 LEU A N 1
ATOM 647 C CA . LEU A 1 82 ? 12.422 2.049 20.737 1.00 70.25 82 LEU A CA 1
ATOM 648 C C . LEU A 1 82 ? 12.738 0.881 19.804 1.00 70.25 82 LEU A C 1
ATOM 650 O O . LEU A 1 82 ? 12.991 1.089 18.621 1.00 70.25 82 LEU A O 1
ATOM 654 N N . ASN A 1 83 ? 12.665 -0.331 20.344 1.00 82.69 83 ASN A N 1
ATOM 655 C CA . ASN A 1 83 ? 12.700 -1.559 19.563 1.00 82.69 83 ASN A CA 1
ATOM 656 C C . ASN A 1 83 ? 11.365 -1.704 18.807 1.00 82.69 83 ASN A C 1
ATOM 658 O O . ASN A 1 83 ? 10.288 -1.762 19.417 1.00 82.69 83 ASN A O 1
ATOM 662 N N . HIS A 1 84 ? 11.424 -1.695 17.476 1.00 80.12 84 HIS A N 1
ATOM 663 C CA . HIS A 1 84 ? 10.249 -1.698 16.612 1.00 80.12 84 HIS A CA 1
ATOM 664 C C . HIS A 1 84 ? 9.437 -2.992 16.757 1.00 80.12 84 HIS A C 1
ATOM 666 O O . HIS A 1 84 ? 8.208 -2.941 16.849 1.00 80.12 84 HIS A O 1
ATOM 672 N N . VAL A 1 85 ? 10.104 -4.139 16.851 1.00 84.00 85 VAL A N 1
ATOM 673 C CA . VAL A 1 85 ? 9.494 -5.466 16.991 1.00 84.00 85 VAL A CA 1
ATOM 674 C C . VAL A 1 85 ? 8.821 -5.650 18.354 1.00 84.00 85 VAL A C 1
ATOM 676 O O . VAL A 1 85 ? 7.695 -6.151 18.435 1.00 84.00 85 VAL A O 1
ATOM 679 N N . GLU A 1 86 ? 9.442 -5.189 19.440 1.00 86.62 86 GLU A N 1
ATOM 680 C CA . GLU A 1 86 ? 8.802 -5.146 20.763 1.00 86.62 86 GLU A CA 1
ATOM 681 C C . GLU A 1 86 ? 7.567 -4.239 20.755 1.00 86.62 86 GLU A C 1
ATOM 683 O O . GLU A 1 86 ? 6.512 -4.592 21.300 1.00 86.62 86 GLU A O 1
ATOM 688 N N . ASN A 1 87 ? 7.670 -3.081 20.097 1.00 84.12 87 ASN A N 1
ATOM 689 C CA . ASN A 1 87 ? 6.551 -2.165 19.937 1.00 84.12 87 ASN A CA 1
ATOM 690 C C . ASN A 1 87 ? 5.420 -2.799 19.111 1.00 84.12 87 ASN A C 1
ATOM 692 O O . ASN A 1 87 ? 4.261 -2.695 19.505 1.00 84.12 87 ASN A O 1
ATOM 696 N N . LEU A 1 88 ? 5.731 -3.522 18.033 1.00 87.00 88 LEU A N 1
ATOM 697 C CA . LEU A 1 88 ? 4.760 -4.259 17.219 1.00 87.00 88 LEU A CA 1
ATOM 698 C C . LEU A 1 88 ? 3.990 -5.292 18.054 1.00 87.00 88 LEU A C 1
ATOM 700 O O . LEU A 1 88 ? 2.757 -5.306 18.027 1.00 87.00 88 LEU A O 1
ATOM 704 N N . ARG A 1 89 ? 4.693 -6.103 18.859 1.00 92.50 89 ARG A N 1
ATOM 705 C CA . ARG A 1 89 ? 4.071 -7.070 19.784 1.00 92.50 89 ARG A CA 1
ATOM 706 C C . ARG A 1 89 ? 3.178 -6.382 20.816 1.00 92.50 89 ARG A C 1
ATOM 708 O O . ARG A 1 89 ? 2.072 -6.848 21.091 1.00 92.50 89 ARG A O 1
ATOM 715 N N . LYS A 1 90 ? 3.619 -5.249 21.371 1.00 92.50 90 LYS A N 1
ATOM 716 C CA . LYS A 1 90 ? 2.812 -4.427 22.287 1.00 92.50 90 LYS A CA 1
ATOM 717 C C . LYS A 1 90 ? 1.539 -3.908 21.607 1.00 92.50 90 LYS A C 1
ATOM 719 O O . LYS A 1 90 ? 0.459 -4.036 22.177 1.00 92.50 90 LYS A O 1
ATOM 724 N N . LEU A 1 91 ? 1.640 -3.390 20.382 1.00 89.38 91 LEU A N 1
ATOM 725 C CA . LEU A 1 91 ? 0.486 -2.921 19.609 1.00 89.38 91 LEU A CA 1
ATOM 726 C C . LEU A 1 91 ? -0.479 -4.059 19.272 1.00 89.38 91 LEU A C 1
ATOM 728 O O . LEU A 1 91 ? -1.689 -3.857 19.352 1.00 89.38 91 LEU A O 1
ATOM 732 N N . ARG A 1 92 ? 0.021 -5.263 18.969 1.00 93.44 92 ARG A N 1
ATOM 733 C CA . ARG A 1 92 ? -0.819 -6.456 18.791 1.00 93.44 92 ARG A CA 1
ATOM 734 C C . ARG A 1 92 ? -1.593 -6.810 20.062 1.00 93.44 92 ARG A C 1
ATOM 736 O O . ARG A 1 92 ? -2.777 -7.146 19.966 1.00 93.44 92 ARG A O 1
ATOM 743 N N . ARG A 1 93 ? -0.962 -6.718 21.242 1.00 93.94 93 ARG A N 1
ATOM 744 C CA . ARG A 1 93 ? -1.648 -6.932 22.530 1.00 93.94 93 ARG A CA 1
ATOM 745 C C . ARG A 1 93 ? -2.773 -5.921 22.740 1.00 93.94 93 ARG A C 1
ATOM 747 O O . ARG A 1 93 ? -3.889 -6.343 23.019 1.00 93.94 93 ARG A O 1
ATOM 754 N N . TRP A 1 94 ? -2.524 -4.632 22.514 1.00 93.12 94 TRP A N 1
ATOM 755 C CA . TRP A 1 94 ? -3.582 -3.620 22.611 1.00 93.12 94 TRP A CA 1
ATOM 756 C C . TRP A 1 94 ? -4.680 -3.819 21.559 1.00 93.12 94 TRP A C 1
ATOM 758 O O . TRP A 1 94 ? -5.857 -3.704 21.873 1.00 93.12 94 TRP A O 1
ATOM 768 N N . CYS A 1 95 ? -4.343 -4.195 20.323 1.00 91.06 95 CYS A N 1
ATOM 769 C CA . CYS A 1 95 ? -5.364 -4.520 19.322 1.00 91.06 95 CYS A CA 1
ATOM 770 C C . CYS A 1 95 ? -6.284 -5.658 19.791 1.00 91.06 95 CYS A C 1
ATOM 772 O O . CYS A 1 95 ? -7.491 -5.577 19.585 1.00 91.06 95 CYS A O 1
ATOM 774 N N . ARG A 1 96 ? -5.731 -6.670 20.477 1.00 90.50 96 ARG A N 1
ATOM 775 C CA . ARG A 1 96 ? -6.517 -7.742 21.106 1.00 90.50 96 ARG A CA 1
ATOM 776 C C . ARG A 1 96 ? -7.446 -7.191 22.188 1.00 90.50 96 ARG A C 1
ATOM 778 O O . ARG A 1 96 ? -8.656 -7.339 22.101 1.00 90.50 96 ARG A O 1
ATOM 785 N N . GLU A 1 97 ? -6.867 -6.528 23.183 1.00 92.31 97 GLU A N 1
ATOM 786 C CA . GLU A 1 97 ? -7.569 -6.039 24.374 1.00 92.31 97 GLU A CA 1
ATOM 787 C C . GLU A 1 97 ? -8.699 -5.059 24.038 1.00 92.31 97 GLU A C 1
ATOM 789 O O . GLU A 1 97 ? -9.805 -5.160 24.563 1.00 92.31 97 GLU A O 1
ATOM 794 N N . TYR A 1 98 ? -8.442 -4.150 23.100 1.00 90.75 98 TYR A N 1
ATOM 795 C CA . TYR A 1 98 ? -9.377 -3.099 22.709 1.00 90.75 98 TYR A CA 1
ATOM 796 C C . TYR A 1 98 ? -10.190 -3.445 21.461 1.00 90.75 98 TYR A C 1
ATOM 798 O O . TYR A 1 98 ? -10.840 -2.561 20.893 1.00 90.75 98 TYR A O 1
ATOM 806 N N . ARG A 1 99 ? -10.194 -4.720 21.046 1.00 89.62 99 ARG A N 1
ATOM 807 C CA . ARG A 1 99 ? -11.086 -5.228 19.997 1.00 89.62 99 ARG A CA 1
ATOM 808 C C . ARG A 1 99 ? -10.921 -4.478 18.671 1.00 89.62 99 ARG A C 1
ATOM 810 O O . ARG A 1 99 ? -11.875 -3.919 18.121 1.00 89.62 99 ARG A O 1
ATOM 817 N N . VAL A 1 100 ? -9.684 -4.422 18.181 1.00 90.19 100 VAL A N 1
ATOM 818 C CA . VAL A 1 100 ? -9.281 -3.812 16.905 1.00 90.19 100 VAL A CA 1
ATOM 819 C C . VAL A 1 100 ? -8.597 -4.875 16.050 1.00 90.19 100 VAL A C 1
ATOM 821 O O . VAL A 1 100 ? -7.679 -5.555 16.502 1.00 90.19 100 VAL A O 1
ATOM 824 N N . ALA A 1 101 ? -9.004 -5.016 14.789 1.00 90.12 101 ALA A N 1
ATOM 825 C CA . ALA A 1 101 ? -8.356 -5.942 13.870 1.00 90.12 101 ALA A CA 1
ATOM 826 C C . ALA A 1 101 ? -6.917 -5.491 13.567 1.00 90.12 101 ALA A C 1
ATOM 828 O O . ALA A 1 101 ? -6.665 -4.343 13.190 1.00 90.12 101 ALA A O 1
ATOM 829 N N . PHE A 1 102 ? -5.964 -6.406 13.720 1.00 90.25 102 PHE A N 1
ATOM 830 C CA . PHE A 1 102 ? -4.544 -6.123 13.544 1.00 90.25 102 PHE A CA 1
ATOM 831 C C . PHE A 1 102 ? -4.058 -6.566 12.166 1.00 90.25 102 PHE A C 1
ATOM 833 O O . PHE A 1 102 ? -4.277 -7.707 11.768 1.00 90.25 102 PHE A O 1
ATOM 840 N N . LYS A 1 103 ? -3.379 -5.677 11.441 1.00 89.75 103 LYS A N 1
ATOM 841 C CA . LYS A 1 103 ? -2.838 -5.934 10.103 1.00 89.75 103 LYS A CA 1
ATOM 842 C C . LYS A 1 103 ? -1.349 -5.596 10.051 1.00 89.75 103 LYS A C 1
ATOM 844 O O . LYS A 1 103 ? -0.920 -4.605 10.636 1.00 89.75 103 LYS A O 1
ATOM 849 N N . ILE A 1 104 ? -0.585 -6.359 9.273 1.00 84.50 104 ILE A N 1
ATOM 850 C CA . ILE A 1 104 ? 0.831 -6.075 9.005 1.00 84.50 104 ILE A CA 1
ATOM 851 C C . ILE A 1 104 ? 1.008 -5.693 7.532 1.00 84.50 104 ILE A C 1
ATOM 853 O O . ILE A 1 104 ? 0.419 -6.311 6.640 1.00 84.50 104 ILE A O 1
ATOM 857 N N . ASN A 1 105 ? 1.816 -4.666 7.269 1.00 84.31 105 ASN A N 1
ATOM 858 C CA . ASN A 1 105 ? 2.351 -4.382 5.937 1.00 84.31 105 ASN A CA 1
ATOM 859 C C . ASN A 1 105 ? 3.878 -4.513 5.975 1.00 84.31 105 ASN A C 1
ATOM 861 O O . ASN A 1 105 ? 4.502 -3.860 6.809 1.00 84.31 105 ASN A O 1
ATOM 865 N N . SER A 1 106 ? 4.463 -5.268 5.047 1.00 76.06 106 SER A N 1
ATOM 866 C CA . SER A 1 106 ? 5.915 -5.459 4.960 1.00 76.06 106 SER A CA 1
ATOM 867 C C . SER A 1 106 ? 6.432 -5.128 3.568 1.00 76.06 106 SER A C 1
ATOM 869 O O . SER A 1 106 ? 5.835 -5.526 2.559 1.00 76.06 106 SER A O 1
ATOM 871 N N . VAL A 1 107 ? 7.552 -4.407 3.514 1.00 74.50 107 VAL A N 1
ATOM 872 C CA . VAL A 1 107 ? 8.323 -4.187 2.291 1.00 74.50 107 VAL A CA 1
ATOM 873 C C . VAL A 1 107 ? 9.559 -5.084 2.282 1.00 74.50 107 VAL A C 1
ATOM 875 O O . VAL A 1 107 ? 10.478 -4.898 3.076 1.00 74.50 107 VAL A O 1
ATOM 878 N N . ILE A 1 108 ? 9.591 -6.045 1.361 1.00 73.25 108 ILE A N 1
ATOM 879 C CA . ILE A 1 108 ? 10.733 -6.938 1.156 1.00 73.25 108 ILE A CA 1
ATOM 880 C C . ILE A 1 108 ? 11.757 -6.245 0.261 1.00 73.25 108 ILE A C 1
ATOM 882 O O . ILE A 1 108 ? 11.421 -5.704 -0.790 1.00 73.25 108 ILE A O 1
ATOM 886 N N . ASN A 1 109 ? 13.010 -6.242 0.678 1.00 62.09 109 ASN A N 1
ATOM 887 C CA . ASN A 1 109 ? 14.128 -5.595 0.017 1.00 62.09 109 ASN A CA 1
ATOM 888 C C . ASN A 1 109 ? 15.409 -6.411 0.260 1.00 62.09 109 ASN A C 1
ATOM 890 O O . ASN A 1 109 ? 15.402 -7.402 0.982 1.00 62.09 109 ASN A O 1
ATOM 894 N N . ARG A 1 110 ? 16.533 -5.980 -0.317 1.00 61.53 110 ARG A N 1
ATOM 895 C CA . ARG A 1 110 ? 17.818 -6.701 -0.239 1.00 61.53 110 ARG A CA 1
ATOM 896 C C . ARG A 1 110 ? 18.309 -7.044 1.177 1.00 61.53 110 ARG A C 1
ATOM 898 O O . ARG A 1 110 ? 19.172 -7.898 1.299 1.00 61.53 110 ARG A O 1
ATOM 905 N N . PHE A 1 111 ? 17.828 -6.361 2.216 1.00 65.81 111 PHE A N 1
ATOM 906 C CA . PHE A 1 111 ? 18.284 -6.555 3.593 1.00 65.81 111 PHE A CA 1
ATOM 907 C C . PHE A 1 111 ? 17.472 -7.595 4.378 1.00 65.81 111 PHE A C 1
ATOM 909 O O . PHE A 1 111 ? 17.981 -8.113 5.363 1.00 65.81 111 PHE A O 1
ATOM 916 N N . ASN A 1 112 ? 16.232 -7.895 3.973 1.00 61.97 112 ASN A N 1
ATOM 917 C CA . ASN A 1 112 ? 15.311 -8.781 4.711 1.00 61.97 112 ASN A CA 1
ATOM 918 C C . ASN A 1 112 ? 14.744 -9.925 3.855 1.00 61.97 112 ASN A C 1
ATOM 920 O O . ASN A 1 112 ? 13.874 -10.668 4.292 1.00 61.97 112 ASN A O 1
ATOM 924 N N . VAL A 1 113 ? 15.190 -10.050 2.608 1.00 65.06 113 VAL A N 1
ATOM 925 C CA . VAL A 1 113 ? 14.631 -11.016 1.657 1.00 65.06 113 VAL A CA 1
ATOM 926 C C . VAL A 1 113 ? 14.903 -12.476 2.036 1.00 65.06 113 VAL A C 1
ATOM 928 O O . VAL A 1 113 ? 14.103 -13.352 1.710 1.00 65.06 113 VAL A O 1
ATOM 931 N N . ASP A 1 114 ? 15.976 -12.713 2.788 1.00 66.31 114 ASP A N 1
ATOM 932 C CA . ASP A 1 114 ? 16.362 -14.034 3.289 1.00 66.31 114 ASP A CA 1
ATOM 933 C C . ASP A 1 114 ? 15.760 -14.333 4.676 1.00 66.31 114 ASP A C 1
ATOM 935 O O . ASP A 1 114 ? 16.000 -15.395 5.248 1.00 66.31 114 ASP A O 1
ATOM 939 N N . GLU A 1 115 ? 14.996 -13.400 5.250 1.00 73.19 115 GLU A N 1
ATOM 940 C CA . GLU A 1 115 ? 14.427 -13.543 6.586 1.00 73.19 115 GLU A CA 1
ATOM 941 C C . GLU A 1 115 ? 13.178 -14.439 6.575 1.00 73.19 115 GLU A C 1
ATOM 943 O O . GLU A 1 115 ? 12.185 -14.148 5.902 1.00 73.19 115 GLU A O 1
ATOM 948 N N . ASP A 1 116 ? 13.187 -15.510 7.376 1.00 75.75 116 ASP A N 1
ATOM 949 C CA . ASP A 1 116 ? 11.975 -16.290 7.637 1.00 75.75 116 ASP A CA 1
ATOM 950 C C . ASP A 1 116 ? 11.128 -15.623 8.731 1.00 75.75 116 ASP A C 1
ATOM 952 O O . ASP A 1 116 ? 11.371 -15.774 9.928 1.00 75.75 116 ASP A O 1
ATOM 956 N N . MET A 1 117 ? 10.094 -14.895 8.310 1.00 79.94 117 MET A N 1
ATOM 957 C CA . MET A 1 117 ? 9.169 -14.203 9.214 1.00 79.94 117 MET A CA 1
ATOM 958 C C . MET A 1 117 ? 7.996 -15.079 9.683 1.00 79.94 117 MET A C 1
ATOM 960 O O . MET A 1 117 ? 7.147 -14.613 10.442 1.00 79.94 117 MET A O 1
ATOM 964 N N . ARG A 1 118 ? 7.896 -16.338 9.239 1.00 75.88 118 ARG A N 1
ATOM 965 C CA . ARG A 1 118 ? 6.710 -17.192 9.424 1.00 75.88 118 ARG A CA 1
ATOM 966 C C . ARG A 1 118 ? 6.300 -17.347 10.879 1.00 75.88 118 ARG A C 1
ATOM 968 O O . ARG A 1 118 ? 5.150 -17.069 11.208 1.00 75.88 118 ARG A O 1
ATOM 975 N N . ALA A 1 119 ? 7.240 -17.747 11.735 1.00 78.19 119 ALA A N 1
ATOM 976 C CA . ALA A 1 119 ? 6.977 -17.962 13.155 1.00 78.19 119 ALA A CA 1
ATOM 977 C C . ALA A 1 119 ? 6.455 -16.680 13.821 1.00 78.19 119 ALA A C 1
ATOM 979 O O . ALA A 1 119 ? 5.536 -16.731 14.631 1.00 78.19 119 ALA A O 1
ATOM 980 N N . HIS A 1 120 ? 6.974 -15.517 13.420 1.00 86.19 120 HIS A N 1
ATOM 981 C CA . HIS A 1 120 ? 6.529 -14.227 13.937 1.00 86.19 120 HIS A CA 1
ATOM 982 C C . HIS A 1 120 ? 5.160 -13.800 13.403 1.00 86.19 120 HIS A C 1
ATOM 984 O O . HIS A 1 120 ? 4.345 -13.279 14.160 1.00 86.19 120 HIS A O 1
ATOM 990 N N . ILE A 1 121 ? 4.873 -14.030 12.120 1.00 84.94 121 ILE A N 1
ATOM 991 C CA . ILE A 1 121 ? 3.550 -13.755 11.548 1.00 84.94 121 ILE A CA 1
ATOM 992 C C . ILE A 1 121 ? 2.497 -14.682 12.164 1.00 84.94 121 ILE A C 1
ATOM 994 O O . ILE A 1 121 ? 1.403 -14.221 12.472 1.00 84.94 121 ILE A O 1
ATOM 998 N N . GLN A 1 122 ? 2.830 -15.950 12.416 1.00 82.31 122 GLN A N 1
ATOM 999 C CA . GLN A 1 122 ? 1.968 -16.895 13.132 1.00 82.31 122 GLN A CA 1
ATOM 1000 C C . GLN A 1 122 ? 1.751 -16.477 14.591 1.00 82.31 122 GLN A C 1
ATOM 1002 O O . GLN A 1 122 ? 0.612 -16.437 15.043 1.00 82.31 122 GLN A O 1
ATOM 1007 N N . GLU A 1 123 ? 2.818 -16.111 15.309 1.00 89.31 123 GLU A N 1
ATOM 1008 C CA . GLU A 1 123 ? 2.759 -15.601 16.688 1.00 89.31 123 GLU A CA 1
ATOM 1009 C C . GLU A 1 123 ? 1.852 -14.365 16.781 1.00 89.31 123 GLU A C 1
ATOM 1011 O O . GLU A 1 123 ? 1.006 -14.254 17.670 1.00 89.31 123 GLU A O 1
ATOM 1016 N N . LEU A 1 124 ? 2.026 -13.423 15.852 1.00 86.50 124 LEU A N 1
ATOM 1017 C CA . LEU A 1 124 ? 1.255 -12.189 15.820 1.00 86.50 124 LEU A CA 1
ATOM 1018 C C . LEU A 1 124 ? -0.152 -12.379 15.273 1.00 86.50 124 LEU A C 1
ATOM 1020 O O . LEU A 1 124 ? -0.993 -11.536 15.572 1.00 86.50 124 LEU A O 1
ATOM 1024 N N . ASN A 1 125 ? -0.406 -13.422 14.483 1.00 86.81 125 ASN A N 1
ATOM 1025 C CA . ASN A 1 125 ? -1.705 -13.770 13.913 1.00 86.81 125 ASN A CA 1
ATOM 1026 C C . ASN A 1 125 ? -2.503 -12.529 13.449 1.00 86.81 125 ASN A C 1
ATOM 1028 O O . ASN A 1 125 ? -3.487 -12.128 14.090 1.00 86.81 125 ASN A O 1
ATOM 1032 N N . PRO A 1 126 ? -2.005 -11.803 12.429 1.00 87.38 126 PRO A N 1
ATOM 1033 C CA . PRO A 1 126 ? -2.711 -10.658 11.886 1.00 87.38 126 PRO A CA 1
ATOM 1034 C C . PRO A 1 126 ? -3.896 -11.125 11.043 1.00 87.38 126 PRO A C 1
ATOM 1036 O O . PRO A 1 126 ? -3.821 -12.119 10.338 1.00 87.38 126 PRO A O 1
ATOM 1039 N N . VAL A 1 127 ? -4.952 -10.320 10.977 1.00 84.81 127 VAL A N 1
ATOM 1040 C CA . VAL A 1 127 ? -6.113 -10.605 10.111 1.00 84.81 127 VAL A CA 1
ATOM 1041 C C . VAL A 1 127 ? -5.754 -10.553 8.627 1.00 84.81 127 VAL A C 1
ATOM 1043 O O . VAL A 1 127 ? -6.532 -10.969 7.774 1.00 84.81 127 VAL A O 1
ATOM 1046 N N . ARG A 1 128 ? -4.615 -9.921 8.317 1.00 83.12 128 ARG A N 1
ATOM 1047 C CA . ARG A 1 128 ? -4.093 -9.718 6.971 1.00 83.12 128 ARG A CA 1
ATOM 1048 C C . ARG A 1 128 ? -2.614 -9.338 7.029 1.00 83.12 128 ARG A C 1
ATOM 1050 O O . ARG A 1 128 ? -2.231 -8.454 7.802 1.00 83.12 128 ARG A O 1
ATOM 1057 N N . TRP A 1 129 ? -1.810 -9.920 6.150 1.00 81.00 129 TRP A N 1
ATOM 1058 C CA . TRP A 1 129 ? -0.413 -9.568 5.916 1.00 81.00 129 TRP A CA 1
ATOM 1059 C C . TRP A 1 129 ? -0.212 -9.167 4.452 1.00 81.00 129 TRP A C 1
ATOM 1061 O O . TRP A 1 129 ? -0.333 -9.969 3.529 1.00 81.00 129 TRP A O 1
ATOM 1071 N N . LYS A 1 130 ? 0.072 -7.881 4.220 1.00 76.25 130 LYS A N 1
ATOM 1072 C CA . LYS A 1 130 ? 0.340 -7.354 2.877 1.00 76.25 130 LYS A CA 1
ATOM 1073 C C . LYS A 1 130 ? 1.843 -7.256 2.654 1.00 76.25 130 LYS A C 1
ATOM 1075 O O . LYS A 1 130 ? 2.498 -6.437 3.295 1.00 76.25 130 LYS A O 1
ATOM 1080 N N . VAL A 1 131 ? 2.348 -7.990 1.668 1.00 68.38 131 VAL A N 1
ATOM 1081 C CA . VAL A 1 131 ? 3.766 -7.988 1.297 1.00 68.38 131 VAL A CA 1
ATOM 1082 C C . VAL A 1 131 ? 3.973 -7.239 -0.019 1.00 68.38 131 VAL A C 1
ATOM 1084 O O . VAL A 1 131 ? 3.179 -7.331 -0.956 1.00 68.38 131 VAL A O 1
ATOM 1087 N N . SER A 1 132 ? 5.014 -6.417 -0.099 1.00 65.50 132 SER A N 1
ATOM 1088 C CA . SER A 1 132 ? 5.414 -5.710 -1.323 1.00 65.50 132 SER A CA 1
ATOM 1089 C C . SER A 1 132 ? 6.929 -5.776 -1.471 1.00 65.50 132 SER A C 1
ATOM 1091 O O . SER A 1 132 ? 7.612 -5.484 -0.508 1.00 65.50 132 SER A O 1
ATOM 1093 N N . ALA A 1 133 ? 7.480 -6.130 -2.631 1.00 55.34 133 ALA A N 1
ATOM 1094 C CA . ALA A 1 133 ? 8.931 -6.087 -2.829 1.00 55.34 133 ALA A CA 1
ATOM 1095 C C . ALA A 1 133 ? 9.385 -4.748 -3.444 1.00 55.34 133 ALA A C 1
ATOM 1097 O O . ALA A 1 133 ? 8.784 -4.276 -4.415 1.00 55.34 133 ALA A O 1
ATOM 1098 N N . SER A 1 134 ? 10.448 -4.153 -2.899 1.00 48.84 134 SER A N 1
ATOM 1099 C CA . SER A 1 134 ? 11.214 -3.058 -3.503 1.00 48.84 134 SER A CA 1
ATOM 1100 C C . SER A 1 134 ? 12.566 -3.598 -3.980 1.00 48.84 134 SER A C 1
ATOM 1102 O O . SER A 1 134 ? 13.392 -4.010 -3.165 1.00 48.84 134 SER A O 1
ATOM 1104 N N . GLY A 1 135 ? 12.795 -3.602 -5.295 1.00 46.16 135 GLY A N 1
ATOM 1105 C CA . GLY A 1 135 ? 13.921 -4.331 -5.892 1.00 46.16 135 GLY A CA 1
ATOM 1106 C C . GLY A 1 135 ? 13.637 -5.832 -6.037 1.00 46.16 135 GLY A C 1
ATOM 1107 O O . GLY A 1 135 ? 12.636 -6.333 -5.524 1.00 46.16 135 GLY A O 1
ATOM 1108 N N . SER A 1 136 ? 14.455 -6.531 -6.828 1.00 34.34 136 SER A N 1
ATOM 1109 C CA . SER A 1 136 ? 14.272 -7.962 -7.106 1.00 34.34 136 SER A CA 1
ATOM 1110 C C . SER A 1 136 ? 14.526 -8.794 -5.841 1.00 34.34 136 SER A C 1
ATOM 1112 O O . SER A 1 136 ? 15.627 -8.708 -5.298 1.00 34.34 136 SER A O 1
ATOM 1114 N N . PRO A 1 137 ? 13.546 -9.567 -5.336 1.00 35.81 137 PRO A N 1
ATOM 1115 C CA . PRO A 1 137 ? 13.774 -10.442 -4.198 1.00 35.81 137 PRO A CA 1
ATOM 1116 C C . PRO A 1 137 ? 14.580 -11.688 -4.623 1.00 35.81 137 PRO A C 1
ATOM 1118 O O . PRO A 1 137 ? 14.101 -12.506 -5.409 1.00 35.81 137 PRO A O 1
ATOM 1121 N N . THR A 1 138 ? 15.799 -11.855 -4.095 1.00 34.28 138 THR A N 1
ATOM 1122 C CA . THR A 1 138 ? 16.449 -13.167 -3.909 1.00 34.28 138 THR A CA 1
ATOM 1123 C C . THR A 1 138 ? 15.648 -13.945 -2.866 1.00 34.28 138 THR A C 1
ATOM 1125 O O . THR A 1 138 ? 15.765 -13.649 -1.693 1.00 34.28 138 THR A O 1
ATOM 1128 N N . VAL A 1 139 ? 14.861 -14.955 -3.227 1.00 35.34 139 VAL A N 1
ATOM 1129 C CA . VAL A 1 139 ? 14.522 -15.992 -2.233 1.00 35.34 139 VAL A CA 1
ATOM 1130 C C . VAL A 1 139 ? 15.587 -17.074 -2.378 1.00 35.34 139 VAL A C 1
ATOM 1132 O O . VAL A 1 139 ? 15.581 -17.758 -3.407 1.00 35.34 139 VAL A O 1
ATOM 1135 N N . PRO A 1 140 ? 16.525 -17.255 -1.431 1.00 27.66 140 PRO A N 1
ATOM 1136 C CA . PRO A 1 140 ? 17.497 -18.324 -1.528 1.00 27.66 140 PRO A CA 1
ATOM 1137 C C . PRO A 1 140 ? 16.780 -19.674 -1.452 1.00 27.66 140 PRO A C 1
ATOM 1139 O O . PRO A 1 140 ? 15.723 -19.818 -0.823 1.00 27.66 140 PRO A O 1
ATOM 1142 N N . PRO A 1 141 ? 17.348 -20.715 -2.070 1.00 31.34 141 PRO A N 1
ATOM 1143 C CA . PRO A 1 141 ? 16.890 -22.068 -1.864 1.00 31.34 141 PRO A CA 1
ATOM 1144 C C . PRO A 1 141 ? 17.330 -22.508 -0.467 1.00 31.34 141 PRO A C 1
ATOM 1146 O O . PRO A 1 141 ? 18.411 -23.069 -0.300 1.00 31.34 141 PRO A O 1
ATOM 1149 N N . HIS A 1 142 ? 16.495 -22.320 0.554 1.00 32.25 142 HIS A N 1
ATOM 1150 C CA . HIS A 1 142 ? 16.637 -23.203 1.701 1.00 32.25 142 HIS A CA 1
ATOM 1151 C C . HIS A 1 142 ? 16.313 -24.627 1.243 1.00 32.25 142 HIS A C 1
ATOM 1153 O O . HIS A 1 142 ? 15.285 -24.889 0.611 1.00 32.25 142 HIS A O 1
ATOM 1159 N N . ARG A 1 143 ? 17.234 -25.546 1.551 1.00 36.09 143 ARG A N 1
ATOM 1160 C CA . ARG A 1 143 ? 16.944 -26.970 1.701 1.00 36.09 143 ARG A CA 1
ATOM 1161 C C . ARG A 1 143 ? 15.827 -27.081 2.734 1.00 36.09 143 ARG A C 1
ATOM 1163 O O . ARG A 1 143 ? 16.096 -27.098 3.927 1.00 36.09 143 ARG A O 1
ATOM 1170 N N . VAL A 1 144 ? 14.586 -27.111 2.277 1.00 39.12 144 VAL A N 1
ATOM 1171 C CA . VAL A 1 144 ? 13.441 -27.386 3.133 1.00 39.12 144 VAL A CA 1
ATOM 1172 C C . VAL A 1 144 ? 12.880 -28.724 2.691 1.00 39.12 144 VAL A C 1
ATOM 1174 O O . VAL A 1 144 ? 12.184 -28.829 1.682 1.00 39.12 144 VAL A O 1
ATOM 1177 N N . GLY A 1 145 ? 13.210 -29.767 3.443 1.00 32.72 145 GLY A N 1
ATOM 1178 C CA . GLY A 1 145 ? 12.289 -30.885 3.548 1.00 32.72 145 GLY A CA 1
ATOM 1179 C C . GLY A 1 145 ? 11.050 -30.384 4.291 1.00 32.72 145 GLY A C 1
ATOM 1180 O O . GLY A 1 145 ? 11.156 -30.055 5.466 1.00 32.72 145 GLY A O 1
ATOM 1181 N N . GLY A 1 146 ? 9.911 -30.293 3.597 1.00 37.00 146 GLY A N 1
ATOM 1182 C CA . GLY A 1 146 ? 8.583 -30.074 4.189 1.00 37.00 146 GLY A CA 1
ATOM 1183 C C . GLY A 1 146 ? 7.949 -28.688 3.971 1.00 37.00 146 GLY A C 1
ATOM 1184 O O . GLY A 1 146 ? 8.454 -27.686 4.452 1.00 37.00 146 GLY A O 1
ATOM 1185 N N . ASN A 1 147 ? 6.814 -28.652 3.258 1.00 40.00 147 ASN A N 1
ATOM 1186 C CA . ASN A 1 147 ? 5.632 -27.765 3.387 1.00 40.00 147 ASN A CA 1
ATOM 1187 C C . ASN A 1 147 ? 5.755 -26.285 3.859 1.00 40.00 147 ASN A C 1
ATOM 1189 O O . ASN A 1 147 ? 4.803 -25.724 4.397 1.00 40.00 147 ASN A O 1
ATOM 1193 N N . SER A 1 148 ? 6.855 -25.577 3.605 1.00 47.25 148 SER A N 1
ATOM 1194 C CA . SER A 1 148 ? 7.118 -24.235 4.154 1.00 47.25 148 SER A CA 1
ATOM 1195 C C . SER A 1 148 ? 6.482 -23.046 3.411 1.00 47.25 148 SER A C 1
ATOM 1197 O O . SER A 1 148 ? 7.065 -21.966 3.373 1.00 47.25 148 SER A O 1
ATOM 1199 N N . PHE A 1 149 ? 5.302 -23.135 2.815 1.00 44.69 149 PHE A N 1
ATOM 1200 C CA . PHE A 1 149 ? 4.633 -21.933 2.265 1.00 44.69 149 PHE A CA 1
ATOM 1201 C C . PHE A 1 149 ? 3.121 -21.946 2.528 1.00 44.69 149 PHE A C 1
ATOM 1203 O O . PHE A 1 149 ? 2.535 -20.882 2.707 1.00 44.69 149 PHE A O 1
ATOM 1210 N N . GLY A 1 150 ? 2.529 -23.126 2.744 1.00 45.50 150 GLY A N 1
ATOM 1211 C CA . GLY A 1 150 ? 1.116 -23.269 3.121 1.00 45.50 150 GLY A CA 1
ATOM 1212 C C . GLY A 1 150 ? 0.741 -22.690 4.484 1.00 45.50 150 GLY A C 1
ATOM 1213 O O . GLY A 1 150 ? -0.407 -22.328 4.700 1.00 45.50 150 GLY A O 1
ATOM 1214 N N . GLU A 1 151 ? 1.688 -22.524 5.407 1.00 51.31 151 GLU A N 1
ATOM 1215 C CA . GLU A 1 151 ? 1.344 -22.091 6.769 1.00 51.31 151 GLU A CA 1
ATOM 1216 C C . GLU A 1 151 ? 1.089 -20.579 6.926 1.00 51.31 151 GLU A C 1
ATOM 1218 O O . GLU A 1 151 ? 0.529 -20.161 7.937 1.00 51.31 151 GLU A O 1
ATOM 1223 N N . VAL A 1 152 ? 1.491 -19.753 5.949 1.00 48.44 152 VAL A N 1
ATOM 1224 C CA . VAL A 1 152 ? 1.233 -18.292 5.945 1.00 48.44 152 VAL A CA 1
ATOM 1225 C C . VAL A 1 152 ? 0.172 -17.899 4.910 1.00 48.44 152 VAL A C 1
ATOM 1227 O O . VAL A 1 152 ? -0.214 -16.733 4.827 1.00 48.44 152 VAL A O 1
ATOM 1230 N N . GLU A 1 153 ? -0.336 -18.876 4.148 1.00 47.44 153 GLU A N 1
ATOM 1231 C CA . GLU A 1 153 ? -1.353 -18.707 3.100 1.00 47.44 153 GLU A CA 1
ATOM 1232 C C . GLU A 1 153 ? -2.585 -17.958 3.611 1.00 47.44 153 GLU A C 1
ATOM 1234 O O . GLU A 1 153 ? -3.049 -17.022 2.965 1.00 47.44 153 GLU A O 1
ATOM 1239 N N . MET A 1 154 ? -3.069 -18.308 4.808 1.00 47.62 154 MET A N 1
ATOM 1240 C CA . MET A 1 154 ? -4.282 -17.717 5.386 1.00 47.62 154 MET A CA 1
ATOM 1241 C C . MET A 1 154 ? -4.196 -16.201 5.617 1.00 47.62 154 MET A C 1
ATOM 1243 O O . MET A 1 154 ? -5.229 -15.554 5.781 1.00 47.62 154 MET A O 1
ATOM 1247 N N . TYR A 1 155 ? -2.989 -15.627 5.607 1.00 50.06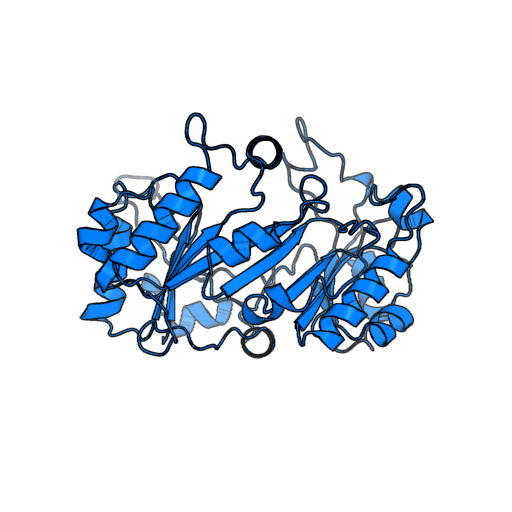 155 TYR A N 1
ATOM 1248 C CA . TYR A 1 155 ? -2.767 -14.208 5.875 1.00 50.06 155 TYR A CA 1
ATOM 1249 C C . TYR A 1 155 ? -2.330 -13.407 4.638 1.00 50.06 155 TYR A C 1
ATOM 1251 O O . TYR A 1 155 ? -2.409 -12.178 4.676 1.00 50.06 155 TYR A O 1
ATOM 1259 N N . LEU A 1 156 ? -1.859 -14.051 3.560 1.00 51.75 156 LEU A N 1
ATOM 1260 C CA . LEU A 1 156 ? -1.173 -13.393 2.437 1.00 51.75 156 LEU A CA 1
ATOM 1261 C C . LEU A 1 156 ? -2.075 -13.236 1.199 1.00 51.75 156 LEU A C 1
ATOM 1263 O O . LEU A 1 156 ? -2.307 -14.197 0.475 1.00 51.75 156 LEU A O 1
ATOM 1267 N N . ASP A 1 157 ? -2.520 -12.014 0.872 1.00 57.97 157 ASP A N 1
ATOM 1268 C CA . ASP A 1 157 ? -3.426 -11.837 -0.285 1.00 57.97 157 ASP A CA 1
ATOM 1269 C C . ASP A 1 157 ? -2.717 -11.628 -1.630 1.00 57.97 157 ASP A C 1
ATOM 1271 O O . ASP A 1 157 ? -3.211 -12.050 -2.674 1.00 57.97 157 ASP A O 1
ATOM 1275 N N . ILE A 1 158 ? -1.604 -10.887 -1.639 1.00 61.66 158 ILE A N 1
ATOM 1276 C CA . ILE A 1 158 ? -0.889 -10.499 -2.863 1.00 61.66 158 ILE A CA 1
ATOM 1277 C C . ILE A 1 158 ? 0.611 -10.590 -2.606 1.00 61.66 158 ILE A C 1
ATOM 1279 O O . ILE A 1 158 ? 1.113 -9.967 -1.670 1.00 61.66 158 ILE A O 1
ATOM 1283 N N . LEU A 1 159 ? 1.324 -11.265 -3.509 1.00 67.12 159 LEU A N 1
ATOM 1284 C CA . LEU A 1 159 ? 2.778 -11.207 -3.608 1.00 67.12 159 LEU A CA 1
ATOM 1285 C C . LEU A 1 159 ? 3.166 -10.392 -4.847 1.00 67.12 159 LEU A C 1
ATOM 1287 O O . LEU A 1 159 ? 2.932 -10.809 -5.982 1.00 67.12 159 LEU A O 1
ATOM 1291 N N . ALA A 1 160 ? 3.743 -9.209 -4.625 1.00 66.06 160 ALA A N 1
ATOM 1292 C CA . ALA A 1 160 ? 4.258 -8.351 -5.688 1.00 66.06 160 ALA A CA 1
ATOM 1293 C C . ALA A 1 160 ? 5.786 -8.439 -5.755 1.00 66.06 160 ALA A C 1
ATOM 1295 O O . ALA A 1 160 ? 6.457 -8.005 -4.820 1.00 66.06 160 ALA A O 1
ATOM 1296 N N . ILE A 1 161 ? 6.309 -8.958 -6.864 1.00 70.75 161 ILE A N 1
ATOM 1297 C CA . ILE A 1 161 ? 7.735 -9.201 -7.098 1.00 70.75 161 ILE A CA 1
ATOM 1298 C C . ILE A 1 161 ? 8.279 -8.187 -8.098 1.00 70.75 161 ILE A C 1
ATOM 1300 O O . ILE A 1 161 ? 7.631 -7.900 -9.102 1.00 70.75 161 ILE A O 1
ATOM 1304 N N . SER A 1 162 ? 9.475 -7.663 -7.839 1.00 71.69 162 SER A N 1
ATOM 1305 C CA . SER A 1 162 ? 10.194 -6.862 -8.826 1.00 71.69 162 SER A CA 1
ATOM 1306 C C . SER A 1 162 ? 11.006 -7.769 -9.755 1.00 71.69 162 SER A C 1
ATOM 1308 O O . SER A 1 162 ? 11.810 -8.564 -9.279 1.00 71.69 162 SER A O 1
ATOM 1310 N N . CYS A 1 163 ? 10.821 -7.644 -11.062 1.00 80.38 163 CYS A N 1
ATOM 1311 C CA . CYS A 1 163 ? 11.589 -8.330 -12.097 1.00 80.38 163 CYS A CA 1
ATOM 1312 C C . CYS A 1 163 ? 11.807 -7.328 -13.225 1.00 80.38 163 CYS A C 1
ATOM 1314 O O . CYS A 1 163 ? 10.848 -6.947 -13.886 1.00 80.38 163 CYS A O 1
ATOM 1316 N N . ASP A 1 164 ? 13.032 -6.838 -13.391 1.00 79.56 164 ASP A N 1
ATOM 1317 C CA . ASP A 1 164 ? 13.318 -5.797 -14.386 1.00 79.56 164 ASP A CA 1
ATOM 1318 C C . ASP A 1 164 ? 13.816 -6.397 -15.704 1.00 79.56 164 ASP A C 1
ATOM 1320 O O . ASP A 1 164 ? 13.676 -5.753 -16.733 1.00 79.56 164 ASP A O 1
ATOM 1324 N N . SER A 1 165 ? 14.377 -7.607 -15.694 1.00 81.62 165 SER A N 1
ATOM 1325 C CA . SER A 1 165 ? 14.814 -8.312 -16.897 1.00 81.62 165 SER A CA 1
ATOM 1326 C C . SER A 1 165 ? 14.718 -9.825 -16.704 1.00 81.62 165 SER A C 1
ATOM 1328 O O . SER A 1 165 ? 14.918 -10.334 -15.594 1.00 81.62 165 SER A O 1
ATOM 1330 N N . PHE A 1 166 ? 14.434 -10.543 -17.789 1.00 86.00 166 PHE A N 1
ATOM 1331 C CA . PHE A 1 166 ? 14.550 -11.997 -17.892 1.00 86.00 166 PHE A CA 1
ATOM 1332 C C . PHE A 1 166 ? 15.918 -12.443 -18.434 1.00 86.00 166 PHE A C 1
ATOM 1334 O O . PHE A 1 166 ? 16.168 -13.639 -18.578 1.00 86.00 166 PHE A O 1
ATOM 1341 N N . ASN A 1 167 ? 16.816 -11.494 -18.701 1.00 83.25 167 ASN A N 1
ATOM 1342 C CA . ASN A 1 167 ? 18.215 -11.739 -19.006 1.00 83.25 167 ASN A CA 1
ATOM 1343 C C . ASN A 1 167 ? 19.070 -11.475 -17.753 1.00 83.25 167 ASN A C 1
ATOM 1345 O O . ASN A 1 167 ? 19.092 -10.371 -17.206 1.00 83.25 167 ASN A O 1
ATOM 1349 N N . GLU A 1 168 ? 19.789 -12.499 -17.288 1.00 80.00 168 GLU A N 1
ATOM 1350 C CA . GLU A 1 168 ? 20.639 -12.388 -16.099 1.00 80.00 168 GLU A CA 1
ATOM 1351 C C . GLU A 1 168 ? 21.776 -11.375 -16.278 1.00 80.00 168 GLU A C 1
ATOM 1353 O O . GLU A 1 168 ? 22.048 -10.616 -15.350 1.00 80.00 168 GLU A O 1
ATOM 1358 N N . ASP A 1 169 ? 22.375 -11.274 -17.467 1.00 83.25 169 ASP A N 1
ATOM 1359 C CA . ASP A 1 169 ? 23.442 -10.302 -17.736 1.00 83.25 169 ASP A CA 1
ATOM 1360 C C . ASP A 1 169 ? 22.918 -8.865 -17.603 1.00 83.25 169 ASP A C 1
ATOM 1362 O O . ASP A 1 169 ? 23.564 -8.000 -17.009 1.00 83.25 169 ASP A O 1
ATOM 1366 N N . VAL A 1 170 ? 21.689 -8.618 -18.069 1.00 81.31 170 VAL A N 1
ATOM 1367 C CA . VAL A 1 170 ? 21.011 -7.326 -17.897 1.00 81.31 170 VAL A CA 1
ATOM 1368 C C . VAL A 1 170 ? 20.697 -7.080 -16.423 1.00 81.31 170 VAL A C 1
ATOM 1370 O O . VAL A 1 170 ? 20.928 -5.973 -15.937 1.00 81.31 170 VAL A O 1
ATOM 1373 N N . ASN A 1 171 ? 20.247 -8.100 -15.679 1.00 74.06 171 ASN A N 1
ATOM 1374 C CA . ASN A 1 171 ? 20.057 -7.990 -14.232 1.00 74.06 171 ASN A CA 1
ATOM 1375 C C . ASN A 1 171 ? 21.367 -7.617 -13.515 1.00 74.06 171 ASN A C 1
ATOM 1377 O O . ASN A 1 171 ? 21.333 -6.775 -12.617 1.00 74.06 171 ASN A O 1
ATOM 1381 N N . VAL A 1 172 ? 22.523 -8.163 -13.913 1.00 75.12 172 VAL A N 1
ATOM 1382 C CA . VAL A 1 172 ? 23.835 -7.741 -13.382 1.00 75.12 172 VAL A CA 1
ATOM 1383 C C . VAL A 1 172 ? 24.087 -6.258 -13.669 1.00 75.12 172 VAL A C 1
ATOM 1385 O O . VAL A 1 172 ? 24.400 -5.513 -12.738 1.00 75.12 172 VAL A O 1
ATOM 1388 N N . LEU A 1 173 ? 23.888 -5.806 -14.913 1.00 77.50 173 LEU A N 1
ATOM 1389 C CA . LEU A 1 173 ? 24.122 -4.414 -15.329 1.00 77.50 173 LEU A CA 1
ATOM 1390 C C . LEU A 1 173 ? 23.261 -3.397 -14.564 1.00 77.50 173 LEU A C 1
ATOM 1392 O O . LEU A 1 173 ? 23.735 -2.315 -14.213 1.00 77.50 173 LEU A O 1
ATOM 1396 N N . ILE A 1 174 ? 22.018 -3.754 -14.242 1.00 69.00 174 ILE A N 1
ATOM 1397 C CA . ILE A 1 174 ? 21.094 -2.895 -13.480 1.00 69.00 174 ILE A CA 1
ATOM 1398 C C . ILE A 1 174 ? 21.246 -3.028 -11.959 1.00 69.00 174 ILE A C 1
ATOM 1400 O O . ILE A 1 174 ? 20.419 -2.522 -11.199 1.00 69.00 174 ILE A O 1
ATOM 1404 N N . GLY A 1 175 ? 22.302 -3.706 -11.498 1.00 66.12 175 GLY A N 1
ATOM 1405 C CA . GLY A 1 175 ? 22.612 -3.863 -10.077 1.00 66.12 175 GLY A CA 1
ATOM 1406 C C . GLY A 1 175 ? 21.687 -4.837 -9.343 1.00 66.12 175 GLY A C 1
ATOM 1407 O O . GLY A 1 175 ? 21.524 -4.738 -8.127 1.00 66.12 175 GLY A O 1
ATOM 1408 N N . ARG A 1 176 ? 21.059 -5.761 -10.078 1.00 64.81 176 ARG A N 1
ATOM 1409 C CA . ARG A 1 176 ? 20.185 -6.834 -9.575 1.00 64.81 176 ARG A CA 1
ATOM 1410 C C . ARG A 1 176 ? 20.772 -8.239 -9.734 1.00 64.81 176 ARG A C 1
ATOM 1412 O O . ARG A 1 176 ? 20.096 -9.199 -9.379 1.00 64.81 176 ARG A O 1
ATOM 1419 N N . GLY A 1 177 ? 21.998 -8.367 -10.241 1.00 60.47 177 GLY A N 1
ATOM 1420 C CA . GLY A 1 177 ? 22.694 -9.645 -10.397 1.00 60.47 177 GLY A CA 1
ATOM 1421 C C . GLY A 1 177 ? 22.934 -10.343 -9.058 1.00 60.47 177 GLY A C 1
ATOM 1422 O O . GLY A 1 177 ? 23.358 -9.710 -8.093 1.00 60.47 177 GLY A O 1
ATOM 1423 N N . GLN A 1 178 ? 22.674 -11.651 -9.000 1.00 56.59 178 GLN A N 1
ATOM 1424 C CA . GLN A 1 178 ? 22.674 -12.437 -7.754 1.00 56.59 178 GLN A CA 1
ATOM 1425 C C . GLN A 1 178 ? 23.812 -13.478 -7.703 1.00 56.59 178 GLN A C 1
ATOM 1427 O O . GLN A 1 178 ? 23.704 -14.517 -7.047 1.00 56.59 178 GLN A O 1
ATOM 1432 N N . GLY A 1 179 ? 24.925 -13.221 -8.398 1.00 64.31 179 GLY A N 1
ATOM 1433 C CA . GLY A 1 179 ? 26.080 -14.123 -8.434 1.00 64.31 179 GLY A CA 1
ATOM 1434 C C . GLY A 1 179 ? 25.743 -15.475 -9.076 1.00 64.31 179 GLY A C 1
ATOM 1435 O O . GLY A 1 179 ? 25.624 -15.560 -10.290 1.00 64.31 179 GLY A O 1
ATOM 1436 N N . ARG A 1 180 ? 25.612 -16.542 -8.269 1.00 57.47 180 ARG A N 1
ATOM 1437 C CA . ARG A 1 180 ? 25.287 -17.912 -8.737 1.00 57.47 180 ARG A CA 1
ATOM 1438 C C . ARG A 1 180 ? 23.785 -18.209 -8.842 1.00 57.47 180 ARG A C 1
ATOM 1440 O O . ARG A 1 180 ? 23.426 -19.286 -9.309 1.00 57.47 180 ARG A O 1
ATOM 1447 N N . LEU A 1 181 ? 22.918 -17.324 -8.350 1.00 59.72 181 LEU A N 1
ATOM 1448 C CA . LEU A 1 181 ? 21.468 -17.535 -8.336 1.00 59.72 181 LEU A CA 1
ATOM 1449 C C . LEU A 1 181 ? 20.829 -16.940 -9.594 1.00 59.72 181 LEU A C 1
ATOM 1451 O O . LEU A 1 181 ? 21.073 -15.784 -9.920 1.00 59.72 181 LEU A O 1
ATOM 1455 N N . ASN A 1 182 ? 19.989 -17.730 -10.264 1.00 67.62 182 ASN A N 1
ATOM 1456 C CA . ASN A 1 182 ? 19.223 -17.297 -11.428 1.00 67.62 182 ASN A CA 1
ATOM 1457 C C . ASN A 1 182 ? 17.888 -16.676 -10.966 1.00 67.62 182 ASN A C 1
ATOM 1459 O O . ASN A 1 182 ? 17.028 -17.354 -10.388 1.00 67.62 182 ASN A O 1
ATOM 1463 N N . HIS A 1 183 ? 17.723 -15.371 -11.185 1.00 68.69 183 HIS A N 1
ATOM 1464 C CA . HIS A 1 183 ? 16.533 -14.615 -10.806 1.00 68.69 183 HIS A CA 1
ATOM 1465 C C . HIS A 1 183 ? 15.272 -15.149 -11.499 1.00 68.69 183 HIS A C 1
ATOM 1467 O O . HIS A 1 183 ? 14.220 -15.277 -10.859 1.00 68.69 183 HIS A O 1
ATOM 1473 N N . VAL A 1 184 ? 15.369 -15.514 -12.779 1.00 70.44 184 VAL A N 1
ATOM 1474 C CA . VAL A 1 184 ? 14.231 -16.027 -13.557 1.00 70.44 184 VAL A CA 1
ATOM 1475 C C . VAL A 1 184 ? 13.738 -17.376 -13.026 1.00 70.44 184 VAL A C 1
ATOM 1477 O O . VAL A 1 184 ? 12.528 -17.605 -12.916 1.00 70.44 184 VAL A O 1
ATOM 1480 N N . GLU A 1 185 ? 14.646 -18.272 -12.638 1.00 73.06 185 GLU A N 1
ATOM 1481 C CA . GLU A 1 185 ? 14.287 -19.549 -12.008 1.00 73.06 185 GLU A CA 1
ATOM 1482 C C . GLU A 1 185 ? 13.566 -19.347 -10.669 1.00 73.06 185 GLU A C 1
ATOM 1484 O O . GLU A 1 185 ? 12.541 -19.991 -10.402 1.00 73.06 185 GLU A O 1
ATOM 1489 N N . ASN A 1 186 ? 14.044 -18.402 -9.856 1.00 67.56 186 ASN A N 1
ATOM 1490 C CA . ASN A 1 186 ? 13.398 -18.025 -8.600 1.00 67.56 186 ASN A CA 1
ATOM 1491 C C . ASN A 1 186 ? 12.002 -17.430 -8.829 1.00 67.56 186 ASN A C 1
ATOM 1493 O O . ASN A 1 186 ? 11.054 -17.790 -8.127 1.00 67.56 186 ASN A O 1
ATOM 1497 N N . LEU A 1 187 ? 11.830 -16.586 -9.847 1.00 72.50 187 LEU A N 1
ATOM 1498 C CA . LEU A 1 187 ? 10.534 -16.008 -10.199 1.00 72.50 187 LEU A CA 1
ATOM 1499 C C . LEU A 1 187 ? 9.511 -17.087 -10.592 1.00 72.50 187 LEU A C 1
ATOM 1501 O O . LEU A 1 187 ? 8.374 -17.075 -10.111 1.00 72.50 187 LEU A O 1
ATOM 1505 N N . ARG A 1 188 ? 9.925 -18.077 -11.396 1.00 81.12 188 ARG A N 1
ATOM 1506 C CA . ARG A 1 188 ? 9.090 -19.239 -11.753 1.00 81.12 188 ARG A CA 1
ATOM 1507 C C . ARG A 1 188 ? 8.727 -20.082 -10.534 1.00 81.12 188 ARG A C 1
ATOM 1509 O O . ARG A 1 188 ? 7.586 -20.530 -10.410 1.00 81.12 188 ARG A O 1
ATOM 1516 N N . LYS A 1 189 ? 9.670 -20.287 -9.611 1.00 75.56 189 LYS A N 1
ATOM 1517 C CA . LYS A 1 189 ? 9.427 -20.981 -8.338 1.00 75.56 189 LYS A CA 1
ATOM 1518 C C . LYS A 1 189 ? 8.376 -20.251 -7.496 1.00 75.56 189 LYS A C 1
ATOM 1520 O O . LYS A 1 189 ? 7.401 -20.876 -7.084 1.00 75.56 189 LYS A O 1
ATOM 1525 N N . LEU A 1 190 ? 8.514 -18.936 -7.323 1.00 67.88 190 LEU A N 1
ATOM 1526 C CA . LEU A 1 190 ? 7.558 -18.111 -6.576 1.00 67.88 190 LEU A CA 1
ATOM 1527 C C . LEU A 1 190 ? 6.174 -18.102 -7.229 1.00 67.88 190 LEU A C 1
ATOM 1529 O O . LEU A 1 190 ? 5.159 -18.172 -6.534 1.00 67.88 190 LEU A O 1
ATOM 1533 N N . ARG A 1 191 ? 6.110 -18.101 -8.565 1.00 78.81 191 ARG A N 1
ATOM 1534 C CA . ARG A 1 191 ? 4.844 -18.225 -9.292 1.00 78.81 191 ARG A CA 1
ATOM 1535 C C . ARG A 1 191 ? 4.149 -19.565 -9.044 1.00 78.81 191 ARG A C 1
ATOM 1537 O O . ARG A 1 191 ? 2.920 -19.579 -8.902 1.00 78.81 191 ARG A O 1
ATOM 1544 N N . ARG A 1 192 ? 4.902 -20.674 -9.001 1.00 74.19 192 ARG A N 1
ATOM 1545 C CA . ARG A 1 192 ? 4.360 -22.004 -8.669 1.00 74.19 192 ARG A CA 1
ATOM 1546 C C . ARG A 1 192 ? 3.761 -22.011 -7.268 1.00 74.19 192 ARG A C 1
ATOM 1548 O O . ARG A 1 192 ? 2.620 -22.435 -7.133 1.00 74.19 192 ARG A O 1
ATOM 1555 N N . TRP A 1 193 ? 4.462 -21.452 -6.284 1.00 65.19 193 TRP A N 1
ATOM 1556 C CA . TRP A 1 193 ? 3.929 -21.308 -4.929 1.00 65.19 193 TRP A CA 1
ATOM 1557 C C . TRP A 1 193 ? 2.670 -20.443 -4.901 1.00 65.19 193 TRP A C 1
ATOM 1559 O O . TRP A 1 193 ? 1.649 -20.870 -4.383 1.00 65.19 193 TRP A O 1
A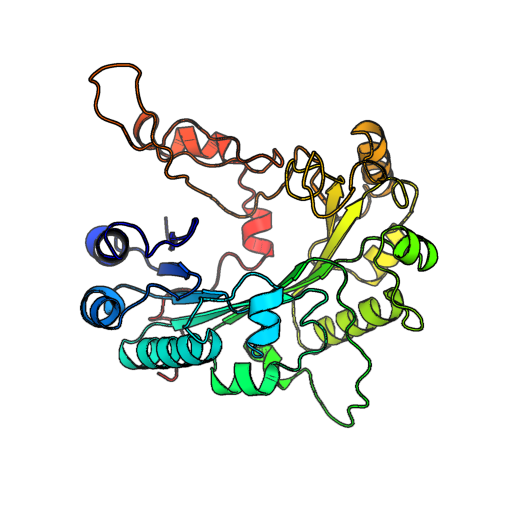TOM 1569 N N . CYS A 1 194 ? 2.659 -19.288 -5.567 1.00 64.94 194 CYS A N 1
ATOM 1570 C CA . CYS A 1 194 ? 1.444 -18.469 -5.628 1.00 64.94 194 CYS A CA 1
ATOM 1571 C C . CYS A 1 194 ? 0.247 -19.219 -6.241 1.00 64.94 194 CYS A C 1
ATOM 1573 O O . CYS A 1 194 ? -0.889 -18.987 -5.844 1.00 64.94 194 CYS A O 1
ATOM 1575 N N . ARG A 1 195 ? 0.484 -20.142 -7.189 1.00 66.94 195 ARG A N 1
ATOM 1576 C CA . ARG A 1 195 ? -0.568 -21.020 -7.729 1.00 66.94 195 ARG A CA 1
ATOM 1577 C C . ARG A 1 195 ? -1.048 -22.040 -6.698 1.00 66.94 195 ARG A C 1
ATOM 1579 O O . ARG A 1 195 ? -2.250 -22.231 -6.569 1.00 66.94 195 ARG A O 1
ATOM 1586 N N . GLU A 1 196 ? -0.109 -22.710 -6.040 1.00 61.88 196 GLU A N 1
ATOM 1587 C CA . GLU A 1 196 ? -0.360 -23.767 -5.055 1.00 61.88 196 GLU A CA 1
ATOM 1588 C C . GLU A 1 196 ? -1.154 -23.239 -3.856 1.00 61.88 196 GLU A C 1
ATOM 1590 O O . GLU A 1 196 ? -2.151 -23.842 -3.474 1.00 61.88 196 GLU A O 1
ATOM 1595 N N . TYR A 1 197 ? -0.784 -22.053 -3.371 1.00 54.38 197 TYR A N 1
ATOM 1596 C CA . TYR A 1 197 ? -1.338 -21.420 -2.170 1.00 54.38 197 TYR A CA 1
ATOM 1597 C C . TYR A 1 197 ? -2.334 -20.297 -2.480 1.00 54.38 197 TYR A C 1
ATOM 1599 O O . TYR A 1 197 ? -2.565 -19.420 -1.660 1.00 54.38 197 TYR A O 1
ATOM 1607 N N . ARG A 1 198 ? -2.875 -20.252 -3.706 1.00 60.66 198 ARG A N 1
ATOM 1608 C CA . ARG A 1 198 ? -3.946 -19.315 -4.112 1.00 60.66 198 ARG A CA 1
ATOM 1609 C C . ARG A 1 198 ? -3.663 -17.828 -3.818 1.00 60.66 198 ARG A C 1
ATOM 1611 O O . ARG A 1 198 ? -4.591 -17.036 -3.668 1.00 60.66 198 ARG A O 1
ATOM 1618 N N . VAL A 1 199 ? -2.392 -17.427 -3.814 1.00 57.25 199 VAL A N 1
ATOM 1619 C CA . VAL A 1 199 ? -1.955 -16.036 -3.627 1.00 57.25 199 VAL A CA 1
ATOM 1620 C C . VAL A 1 199 ? -1.962 -15.316 -4.974 1.00 57.25 199 VAL A C 1
ATOM 1622 O O . VAL A 1 199 ? -1.445 -15.822 -5.975 1.00 57.25 199 VAL A O 1
ATOM 1625 N N . ALA A 1 200 ? -2.500 -14.096 -5.024 1.00 64.31 200 ALA A N 1
ATOM 1626 C CA . ALA A 1 200 ? -2.459 -13.303 -6.245 1.00 64.31 200 ALA A CA 1
ATOM 1627 C C . ALA A 1 200 ? -1.018 -12.856 -6.559 1.00 64.31 200 ALA A C 1
ATOM 1629 O O . ALA A 1 200 ? -0.364 -12.165 -5.776 1.00 64.31 200 ALA A O 1
ATOM 1630 N N . PHE A 1 201 ? -0.528 -13.242 -7.738 1.00 68.88 201 PHE A N 1
ATOM 1631 C CA . PHE A 1 201 ? 0.844 -12.994 -8.176 1.00 68.88 201 PHE A CA 1
ATOM 1632 C C . PHE A 1 201 ? 0.947 -11.734 -9.034 1.00 68.88 201 PHE A C 1
ATOM 1634 O O . PHE A 1 201 ? 0.241 -11.604 -10.035 1.00 68.88 201 PHE A O 1
ATOM 1641 N N . LYS A 1 202 ? 1.844 -10.815 -8.676 1.00 76.38 202 LYS A N 1
ATOM 1642 C CA . LYS A 1 202 ? 2.045 -9.545 -9.380 1.00 76.38 202 LYS A CA 1
ATOM 1643 C C . LYS A 1 202 ? 3.521 -9.327 -9.705 1.00 76.38 202 LYS A C 1
ATOM 1645 O O . LYS A 1 202 ? 4.374 -9.561 -8.855 1.00 76.38 202 LYS A O 1
ATOM 1650 N N . ILE A 1 203 ? 3.796 -8.790 -10.892 1.00 74.31 203 ILE A N 1
ATOM 1651 C CA . ILE A 1 203 ? 5.141 -8.370 -11.309 1.00 74.31 203 ILE A CA 1
ATOM 1652 C C . ILE A 1 203 ? 5.204 -6.840 -11.382 1.00 74.31 203 ILE A C 1
ATOM 1654 O O . ILE A 1 203 ? 4.236 -6.186 -11.774 1.00 74.31 203 ILE A O 1
ATOM 1658 N N . ASN A 1 204 ? 6.339 -6.276 -10.990 1.00 80.06 204 ASN A N 1
ATOM 1659 C CA . ASN A 1 204 ? 6.729 -4.883 -11.169 1.00 80.06 204 ASN A CA 1
ATOM 1660 C C . ASN A 1 204 ? 8.067 -4.858 -11.936 1.00 80.06 204 ASN A C 1
ATOM 1662 O O . ASN A 1 204 ? 8.971 -5.591 -11.553 1.00 80.06 204 ASN A O 1
ATOM 1666 N N . SER A 1 205 ? 8.223 -4.013 -12.949 1.00 76.25 205 SER A N 1
ATOM 1667 C CA . SER A 1 205 ? 9.456 -3.911 -13.748 1.00 76.25 205 SER A CA 1
ATOM 1668 C C . SER A 1 205 ? 9.829 -2.455 -13.948 1.00 76.25 205 SER A C 1
ATOM 1670 O O . SER A 1 205 ? 8.971 -1.691 -14.366 1.00 76.25 205 SER A O 1
ATOM 1672 N N . VAL A 1 206 ? 11.073 -2.061 -13.682 1.00 81.25 206 VAL A N 1
ATOM 1673 C CA . VAL A 1 206 ? 11.585 -0.729 -14.043 1.00 81.25 206 VAL A CA 1
ATOM 1674 C C . VAL A 1 206 ? 12.321 -0.811 -15.376 1.00 81.25 206 VAL A C 1
ATOM 1676 O O . VAL A 1 206 ? 13.373 -1.442 -15.480 1.00 81.25 206 VAL A O 1
ATOM 1679 N N . ILE A 1 207 ? 11.769 -0.156 -16.390 1.00 86.31 207 ILE A N 1
ATOM 1680 C CA . ILE A 1 207 ? 12.332 -0.048 -17.729 1.00 86.31 207 ILE A CA 1
ATOM 1681 C C . ILE A 1 207 ? 13.316 1.112 -17.759 1.00 86.31 207 ILE A C 1
ATOM 1683 O O . ILE A 1 207 ? 13.006 2.243 -17.385 1.00 86.31 207 ILE A O 1
ATOM 1687 N N . ASN A 1 208 ? 14.526 0.790 -18.168 1.00 83.88 208 ASN A N 1
ATOM 1688 C CA . ASN A 1 208 ? 15.709 1.616 -18.124 1.00 83.88 208 ASN A CA 1
ATOM 1689 C C . ASN A 1 208 ? 16.569 1.347 -19.366 1.00 83.88 208 ASN A C 1
ATOM 1691 O O . ASN A 1 208 ? 16.247 0.499 -20.200 1.00 83.88 208 ASN A O 1
ATOM 1695 N N . ARG A 1 209 ? 17.689 2.061 -19.468 1.00 84.88 209 ARG A N 1
ATOM 1696 C CA . ARG A 1 209 ? 18.604 2.021 -20.616 1.00 84.88 209 ARG A CA 1
ATOM 1697 C C . ARG A 1 209 ? 19.018 0.606 -21.038 1.00 84.88 209 ARG A C 1
ATOM 1699 O O . ARG A 1 209 ? 19.263 0.389 -22.216 1.00 84.88 209 ARG A O 1
ATOM 1706 N N . PHE A 1 210 ? 19.093 -0.342 -20.104 1.00 85.44 210 PHE A N 1
ATOM 1707 C CA . PHE A 1 210 ? 19.639 -1.679 -20.345 1.00 85.44 210 PHE A CA 1
ATOM 1708 C C . PHE A 1 210 ? 18.591 -2.739 -20.715 1.00 85.44 210 PHE A C 1
ATOM 1710 O O . PHE A 1 210 ? 18.968 -3.792 -21.218 1.00 85.44 210 PHE A O 1
ATOM 1717 N N . ASN A 1 211 ? 17.297 -2.494 -20.479 1.00 86.25 211 ASN A N 1
ATOM 1718 C CA . ASN A 1 211 ? 16.217 -3.455 -20.766 1.00 86.25 211 ASN A CA 1
ATOM 1719 C C . ASN A 1 211 ? 15.114 -2.891 -21.684 1.00 86.25 211 ASN A C 1
ATOM 1721 O O . ASN A 1 211 ? 14.146 -3.590 -21.981 1.00 86.25 211 ASN A O 1
ATOM 1725 N N . VAL A 1 212 ? 15.243 -1.645 -22.155 1.00 90.38 212 VAL A N 1
ATOM 1726 C CA . VAL A 1 212 ? 14.238 -0.989 -23.009 1.00 90.38 212 VAL A CA 1
ATOM 1727 C C . VAL A 1 212 ? 14.005 -1.708 -24.343 1.00 90.38 212 VAL A C 1
ATOM 1729 O O . VAL A 1 212 ? 12.905 -1.650 -24.897 1.00 90.38 212 VAL A O 1
ATOM 1732 N N . ASP A 1 213 ? 14.985 -2.472 -24.822 1.00 92.00 213 ASP A N 1
ATOM 1733 C CA . ASP A 1 213 ? 14.887 -3.259 -26.056 1.00 92.00 213 ASP A CA 1
ATOM 1734 C C . ASP A 1 213 ? 14.456 -4.718 -25.842 1.00 92.00 213 ASP A C 1
ATOM 1736 O O . ASP A 1 213 ? 14.206 -5.440 -26.805 1.00 92.00 213 ASP A O 1
ATOM 1740 N N . GLU A 1 214 ? 14.288 -5.152 -24.592 1.00 92.31 214 GLU A N 1
ATOM 1741 C CA . GLU A 1 214 ? 13.924 -6.531 -24.267 1.00 92.31 214 GLU A CA 1
ATOM 1742 C C . GLU A 1 214 ? 12.476 -6.859 -24.683 1.00 92.31 214 GLU A C 1
ATOM 1744 O O . GLU A 1 214 ? 11.564 -6.044 -24.517 1.00 92.31 214 GLU A O 1
ATOM 1749 N N . ASP A 1 215 ? 12.242 -8.060 -25.221 1.00 94.19 215 ASP A N 1
ATOM 1750 C CA . ASP A 1 215 ? 10.901 -8.619 -25.428 1.00 94.19 215 ASP A CA 1
ATOM 1751 C C . ASP A 1 215 ? 10.592 -9.631 -24.317 1.00 94.19 215 ASP A C 1
ATOM 1753 O O . ASP A 1 215 ? 11.089 -10.755 -24.306 1.00 94.19 215 ASP A O 1
ATOM 1757 N N . MET A 1 216 ? 9.749 -9.222 -23.374 1.00 93.12 216 MET A N 1
ATOM 1758 C CA . MET A 1 216 ? 9.364 -9.996 -22.195 1.00 93.12 216 MET A CA 1
ATOM 1759 C C . MET A 1 216 ? 8.041 -10.756 -22.385 1.00 93.12 216 MET A C 1
ATOM 1761 O O . MET A 1 216 ? 7.562 -11.401 -21.448 1.00 93.12 216 MET A O 1
ATOM 1765 N N . ARG A 1 217 ? 7.404 -10.689 -23.567 1.00 93.12 217 ARG A N 1
ATOM 1766 C CA . ARG A 1 217 ? 6.032 -11.197 -23.775 1.00 93.12 217 ARG A CA 1
ATOM 1767 C C . ARG A 1 217 ? 5.886 -12.670 -23.419 1.00 93.12 217 ARG A C 1
ATOM 1769 O O . ARG A 1 217 ? 4.982 -13.012 -22.658 1.00 93.12 217 ARG A O 1
ATOM 1776 N N . ALA A 1 218 ? 6.781 -13.518 -23.926 1.00 91.62 218 ALA A N 1
ATOM 1777 C CA . ALA A 1 218 ? 6.727 -14.960 -23.696 1.00 91.62 218 ALA A CA 1
ATOM 1778 C C . ALA A 1 218 ? 6.815 -15.298 -22.198 1.00 91.62 218 ALA A C 1
ATOM 1780 O O . ALA A 1 218 ? 6.017 -16.083 -21.690 1.00 91.62 218 ALA A O 1
ATOM 1781 N N . HIS A 1 219 ? 7.721 -14.644 -21.466 1.00 91.75 219 HIS A N 1
ATOM 1782 C CA . HIS A 1 219 ? 7.896 -14.874 -20.033 1.00 91.75 219 HIS A CA 1
ATOM 1783 C C . HIS A 1 219 ? 6.729 -14.354 -19.192 1.00 91.75 219 HIS A C 1
ATOM 1785 O O . HIS A 1 219 ? 6.289 -15.024 -18.258 1.00 91.75 219 HIS A O 1
ATOM 1791 N N . ILE A 1 220 ? 6.183 -13.182 -19.519 1.00 89.75 220 ILE A N 1
ATOM 1792 C CA . ILE A 1 220 ? 5.025 -12.646 -18.795 1.00 89.75 220 ILE A CA 1
ATOM 1793 C C . ILE A 1 220 ? 3.774 -13.491 -19.062 1.00 89.75 220 ILE A C 1
ATOM 1795 O O . ILE A 1 220 ? 3.004 -13.737 -18.133 1.00 89.75 220 ILE A O 1
ATOM 1799 N N . GLN A 1 221 ? 3.585 -13.983 -20.290 1.00 89.19 221 GLN A N 1
ATOM 1800 C CA . GLN A 1 221 ? 2.504 -14.915 -20.624 1.00 89.19 221 GLN A CA 1
ATOM 1801 C C . GLN A 1 221 ? 2.657 -16.251 -19.885 1.00 89.19 221 GLN A C 1
ATOM 1803 O O . GLN A 1 221 ? 1.679 -16.749 -19.331 1.00 89.19 221 GLN A O 1
ATOM 1808 N N . GLU A 1 222 ? 3.879 -16.790 -19.806 1.00 90.94 222 GLU A N 1
ATOM 1809 C CA . GLU A 1 222 ? 4.200 -17.998 -19.033 1.00 90.94 222 GLU A CA 1
ATOM 1810 C C . GLU A 1 222 ? 3.861 -17.818 -17.543 1.00 90.94 222 GLU A C 1
ATOM 1812 O O . GLU A 1 222 ? 3.218 -18.670 -16.924 1.00 90.94 222 GLU A O 1
ATOM 1817 N N . LEU A 1 223 ? 4.270 -16.690 -16.955 1.00 82.94 223 LEU A N 1
ATOM 1818 C CA . LEU A 1 223 ? 4.070 -16.406 -15.536 1.00 82.94 223 LEU A CA 1
ATOM 1819 C C . LEU A 1 223 ? 2.639 -15.978 -15.205 1.00 82.94 223 LEU A C 1
ATOM 1821 O O . LEU A 1 223 ? 2.224 -16.137 -14.059 1.00 82.94 223 LEU A O 1
ATOM 1825 N N . ASN A 1 224 ? 1.882 -15.453 -16.167 1.00 82.38 224 ASN A N 1
ATOM 1826 C CA . ASN A 1 224 ? 0.484 -15.038 -16.037 1.00 82.38 224 ASN A CA 1
ATOM 1827 C C . ASN A 1 224 ? 0.171 -14.316 -14.701 1.00 82.38 224 ASN A C 1
ATOM 1829 O O . ASN A 1 224 ? -0.591 -14.838 -13.872 1.00 82.38 224 ASN A O 1
ATOM 1833 N N . PRO A 1 225 ? 0.814 -13.165 -14.419 1.00 79.06 225 PRO A N 1
ATOM 1834 C CA . PRO A 1 225 ? 0.509 -12.389 -13.228 1.00 79.06 225 PRO A CA 1
ATOM 1835 C C . PRO A 1 225 ? -0.872 -11.734 -13.343 1.00 79.06 225 PRO A C 1
ATOM 1837 O O . PRO A 1 225 ? -1.302 -11.321 -14.418 1.00 79.06 225 PRO A O 1
ATOM 1840 N N . VAL A 1 226 ? -1.545 -11.523 -12.209 1.00 74.19 226 VAL A N 1
ATOM 1841 C CA . VAL A 1 226 ? -2.822 -10.785 -12.189 1.00 74.19 226 VAL A CA 1
ATOM 1842 C C . VAL A 1 226 ? -2.642 -9.324 -12.619 1.00 74.19 226 VAL A C 1
ATOM 1844 O O . VAL A 1 226 ? -3.592 -8.673 -13.063 1.00 74.19 226 VAL A O 1
ATOM 1847 N N . ARG A 1 227 ? -1.417 -8.800 -12.476 1.00 72.56 227 ARG A N 1
ATOM 1848 C CA . ARG A 1 227 ? -0.991 -7.471 -12.921 1.00 72.56 227 ARG A CA 1
ATOM 1849 C C . ARG A 1 227 ? 0.519 -7.455 -13.159 1.00 72.56 227 ARG A C 1
ATOM 1851 O O . ARG A 1 227 ? 1.275 -7.946 -12.321 1.00 72.56 227 ARG A O 1
ATOM 1858 N N . TRP A 1 228 ? 0.946 -6.821 -14.241 1.00 80.06 228 TRP A N 1
ATOM 1859 C CA . TRP A 1 228 ? 2.335 -6.484 -14.523 1.00 80.06 228 TRP A CA 1
ATOM 1860 C C . TRP A 1 228 ? 2.465 -4.962 -14.588 1.00 80.06 228 TRP A C 1
ATOM 1862 O O . TRP A 1 228 ? 1.957 -4.338 -15.511 1.00 80.06 228 TRP A O 1
ATOM 1872 N N . LYS A 1 229 ? 3.075 -4.348 -13.573 1.00 73.06 229 LYS A N 1
ATOM 1873 C CA . LYS A 1 229 ? 3.354 -2.909 -13.575 1.00 73.06 229 LYS A CA 1
ATOM 1874 C C . LYS A 1 229 ? 4.692 -2.646 -14.247 1.00 73.06 229 LYS A C 1
ATOM 1876 O O . LYS A 1 229 ? 5.694 -3.207 -13.816 1.00 73.06 229 LYS A O 1
ATOM 1881 N N . VAL A 1 230 ? 4.699 -1.775 -15.244 1.00 75.88 230 VAL A N 1
ATOM 1882 C CA . VAL A 1 230 ? 5.885 -1.438 -16.032 1.00 75.88 230 VAL A CA 1
ATOM 1883 C C . VAL A 1 230 ? 6.205 0.026 -15.791 1.00 75.88 230 VAL A C 1
ATOM 1885 O O . VAL A 1 230 ? 5.473 0.883 -16.256 1.00 75.88 230 VAL A O 1
ATOM 1888 N N . PHE A 1 231 ? 7.258 0.311 -15.039 1.00 72.94 231 PHE A N 1
ATOM 1889 C CA . PHE A 1 231 ? 7.681 1.651 -14.654 1.00 72.94 231 PHE A CA 1
ATOM 1890 C C . PHE A 1 231 ? 8.725 2.189 -15.628 1.00 72.94 231 PHE A C 1
ATOM 1892 O O . PHE A 1 231 ? 9.627 1.447 -15.994 1.00 72.94 231 PHE A O 1
ATOM 1899 N N . GLN A 1 232 ? 8.680 3.463 -15.999 1.00 72.81 232 GLN A N 1
ATOM 1900 C CA . GLN A 1 232 ? 9.849 4.128 -16.584 1.00 72.81 232 GLN A CA 1
ATOM 1901 C C . GLN A 1 232 ? 10.852 4.462 -15.468 1.00 72.81 232 GLN A C 1
ATOM 1903 O O . GLN A 1 232 ? 10.459 4.758 -14.338 1.00 72.81 232 GLN A O 1
ATOM 1908 N N . CYS A 1 233 ? 12.151 4.389 -15.756 1.00 76.75 233 CYS A N 1
ATOM 1909 C CA . CYS A 1 233 ? 13.183 4.828 -14.823 1.00 76.75 233 CYS A CA 1
ATOM 1910 C C . CYS A 1 233 ? 13.052 6.340 -14.550 1.00 76.75 233 CYS A C 1
ATOM 1912 O O . CYS A 1 233 ? 13.093 7.151 -15.480 1.00 76.75 233 CYS A O 1
ATOM 1914 N N . LEU A 1 234 ? 12.898 6.700 -13.270 1.00 64.44 234 LEU A N 1
ATOM 1915 C CA . LEU A 1 234 ? 12.702 8.069 -12.792 1.00 64.44 234 LEU A CA 1
ATOM 1916 C C . LEU A 1 234 ? 13.912 8.542 -11.979 1.00 64.44 234 LEU A C 1
ATOM 1918 O O . LEU A 1 234 ? 14.421 7.803 -11.131 1.00 64.44 234 LEU A O 1
ATOM 1922 N N . LEU A 1 235 ? 14.306 9.798 -12.196 1.00 59.75 235 LEU A N 1
ATOM 1923 C CA . LEU A 1 235 ? 15.224 10.525 -11.323 1.00 59.75 235 LEU A CA 1
ATOM 1924 C C . LEU A 1 235 ? 14.440 11.274 -10.243 1.00 59.75 235 LEU A C 1
ATOM 1926 O O . LEU A 1 235 ? 13.469 11.971 -10.531 1.00 59.75 235 LEU A O 1
ATOM 1930 N N . ILE A 1 236 ? 14.884 11.121 -9.007 1.00 50.97 236 ILE A N 1
ATOM 1931 C CA . ILE A 1 236 ? 14.376 11.742 -7.794 1.00 50.97 236 ILE A CA 1
ATOM 1932 C C . ILE A 1 236 ? 15.578 12.425 -7.138 1.00 50.97 236 ILE A C 1
ATOM 1934 O O . ILE A 1 236 ? 16.486 11.763 -6.625 1.00 50.97 236 ILE A O 1
ATOM 1938 N N . ASP A 1 237 ? 15.576 13.756 -7.196 1.00 42.22 237 ASP A N 1
ATOM 1939 C CA . ASP A 1 237 ? 16.636 14.605 -6.654 1.00 42.22 237 ASP A CA 1
ATOM 1940 C C . ASP A 1 237 ? 16.789 14.379 -5.138 1.00 42.22 237 ASP A C 1
ATOM 1942 O O . ASP A 1 237 ? 15.799 14.360 -4.400 1.00 42.22 237 ASP A O 1
ATOM 1946 N N . GLY A 1 238 ? 18.015 14.124 -4.685 1.00 41.34 238 GLY A N 1
ATOM 1947 C CA . GLY A 1 238 ? 18.339 13.746 -3.305 1.00 41.34 238 GLY A CA 1
ATOM 1948 C C . GLY A 1 238 ? 18.125 12.266 -2.939 1.00 41.34 238 GLY A C 1
ATOM 1949 O O . GLY A 1 238 ? 18.566 11.851 -1.868 1.00 41.34 238 GLY A O 1
ATOM 1950 N N . GLU A 1 239 ? 17.510 11.438 -3.799 1.00 46.44 239 GLU A N 1
ATOM 1951 C CA . GLU A 1 239 ? 17.425 9.976 -3.598 1.00 46.44 239 GLU A CA 1
ATOM 1952 C C . GLU A 1 239 ? 18.356 9.205 -4.544 1.00 46.44 239 GLU A C 1
ATOM 1954 O O . GLU A 1 239 ? 19.180 8.398 -4.098 1.00 46.44 239 GLU A O 1
ATOM 1959 N N . ASN A 1 240 ? 18.214 9.430 -5.853 1.00 52.06 240 ASN A N 1
ATOM 1960 C CA . ASN A 1 240 ? 18.953 8.718 -6.900 1.00 52.06 240 ASN A CA 1
ATOM 1961 C C . ASN A 1 240 ? 19.489 9.640 -8.017 1.00 52.06 240 ASN A C 1
ATOM 1963 O O . ASN A 1 240 ? 19.909 9.136 -9.058 1.00 52.06 240 ASN A O 1
ATOM 1967 N N . ALA A 1 241 ? 19.441 10.957 -7.805 1.00 47.00 241 ALA A N 1
ATOM 1968 C CA . ALA A 1 241 ? 20.044 11.980 -8.652 1.00 47.00 241 ALA A CA 1
ATOM 1969 C C . ALA A 1 241 ? 20.437 13.210 -7.812 1.00 47.00 241 ALA A C 1
ATOM 1971 O O . ALA A 1 241 ? 19.812 13.453 -6.780 1.00 47.00 241 ALA A O 1
ATOM 1972 N N . GLY A 1 242 ? 21.436 13.980 -8.255 1.00 53.50 242 GLY A N 1
ATOM 1973 C CA . GLY A 1 242 ? 21.843 15.250 -7.624 1.00 53.50 242 GLY A CA 1
ATOM 1974 C C . GLY A 1 242 ? 22.953 15.160 -6.561 1.00 53.50 242 GLY A C 1
ATOM 1975 O O . GLY A 1 242 ? 23.373 14.076 -6.147 1.00 53.50 242 GLY A O 1
ATOM 1976 N N . GLU A 1 243 ? 23.464 16.322 -6.125 1.00 45.78 243 GLU A N 1
ATOM 1977 C CA . GLU A 1 243 ? 24.548 16.424 -5.131 1.00 45.78 243 GLU A CA 1
ATOM 1978 C C . GLU A 1 243 ? 24.102 15.850 -3.773 1.00 45.78 243 GLU A C 1
ATOM 1980 O O . GLU A 1 243 ? 23.250 16.410 -3.087 1.00 45.78 243 GLU A O 1
ATOM 1985 N N . GLY A 1 244 ? 24.690 14.714 -3.378 1.00 51.25 244 GLY A N 1
ATOM 1986 C CA . GLY A 1 244 ? 24.386 14.021 -2.119 1.00 51.25 244 GLY A CA 1
ATOM 1987 C C . GLY A 1 244 ? 23.483 12.787 -2.243 1.00 51.25 244 GLY A C 1
ATOM 1988 O O . GLY A 1 244 ? 23.176 12.16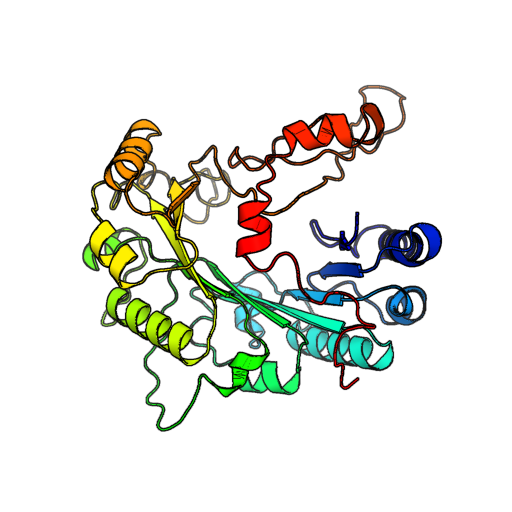9 -1.222 1.00 51.25 244 GLY A O 1
ATOM 1989 N N . ALA A 1 245 ? 23.081 12.390 -3.457 1.00 51.56 245 ALA A N 1
ATOM 1990 C CA . ALA A 1 245 ? 22.320 11.160 -3.671 1.00 51.56 245 ALA A CA 1
ATOM 1991 C C . ALA A 1 245 ? 23.144 9.895 -3.364 1.00 51.56 245 ALA A C 1
ATOM 1993 O O . ALA A 1 245 ? 24.336 9.802 -3.649 1.00 51.56 245 ALA A O 1
ATOM 1994 N N . LEU A 1 246 ? 22.485 8.868 -2.815 1.00 46.88 246 LEU A N 1
ATOM 1995 C CA . LEU A 1 246 ? 23.116 7.583 -2.473 1.00 46.88 246 LEU A CA 1
ATOM 1996 C C . LEU A 1 246 ? 23.315 6.661 -3.692 1.00 46.88 246 LEU A C 1
ATOM 1998 O O . LEU A 1 246 ? 23.897 5.580 -3.557 1.00 46.88 246 LEU A O 1
ATOM 2002 N N . ARG A 1 247 ? 22.757 7.018 -4.856 1.00 53.44 247 ARG A N 1
ATOM 2003 C CA . ARG A 1 247 ? 22.766 6.229 -6.098 1.00 53.44 247 ARG A CA 1
ATOM 2004 C C . ARG A 1 247 ? 22.790 7.161 -7.309 1.00 53.44 247 ARG A C 1
ATOM 2006 O O . ARG A 1 247 ? 22.134 8.190 -7.272 1.00 53.44 247 ARG A O 1
ATOM 2013 N N . GLU A 1 248 ? 23.461 6.741 -8.378 1.00 63.09 248 GLU A N 1
ATOM 2014 C CA . GLU A 1 248 ? 23.513 7.449 -9.668 1.00 63.09 248 GLU A CA 1
ATOM 2015 C C . GLU A 1 248 ? 22.553 6.779 -10.664 1.00 63.09 248 GLU A C 1
ATOM 2017 O O . GLU A 1 248 ? 22.888 5.772 -11.307 1.00 63.09 248 GLU A O 1
ATOM 2022 N N . ALA A 1 249 ? 21.310 7.265 -10.734 1.00 63.34 249 ALA A N 1
ATOM 2023 C CA . ALA A 1 249 ? 20.295 6.723 -11.636 1.00 63.34 249 ALA A CA 1
ATOM 2024 C C . ALA A 1 249 ? 20.319 7.355 -13.039 1.00 63.34 249 ALA A C 1
ATOM 2026 O O . ALA A 1 249 ? 19.666 6.837 -13.945 1.00 63.34 249 ALA A O 1
ATOM 2027 N N . GLU A 1 250 ? 21.092 8.422 -13.258 1.00 72.19 250 GLU A N 1
ATOM 2028 C CA . GLU A 1 250 ? 21.140 9.201 -14.503 1.00 72.19 250 GLU A CA 1
ATOM 2029 C C . GLU A 1 250 ? 21.474 8.328 -15.718 1.00 72.19 250 GLU A C 1
ATOM 2031 O O . GLU A 1 250 ? 20.849 8.443 -16.772 1.00 72.19 250 GLU A O 1
ATOM 2036 N N . ARG A 1 251 ? 22.390 7.368 -15.548 1.00 76.00 251 ARG A N 1
ATOM 2037 C CA . ARG A 1 251 ? 22.790 6.417 -16.601 1.00 76.00 251 ARG A CA 1
ATOM 2038 C C . ARG A 1 251 ? 21.702 5.410 -16.999 1.00 76.00 251 ARG A C 1
ATOM 2040 O O . ARG A 1 251 ? 21.822 4.753 -18.029 1.00 76.00 251 ARG A O 1
ATOM 2047 N N . PHE A 1 252 ? 20.667 5.250 -16.177 1.00 74.00 252 PHE A N 1
ATOM 2048 C CA . PHE A 1 252 ? 19.566 4.311 -16.402 1.00 74.00 252 PHE A CA 1
ATOM 2049 C C . PHE A 1 252 ? 18.372 4.967 -17.107 1.00 74.00 252 PHE A C 1
ATOM 2051 O O . PHE A 1 252 ? 17.460 4.263 -17.544 1.00 74.00 252 PHE A O 1
ATOM 2058 N N . VAL A 1 253 ? 18.369 6.295 -17.241 1.00 78.88 253 VAL A N 1
ATOM 2059 C CA . VAL A 1 253 ? 17.235 7.047 -17.782 1.00 78.88 253 VAL A CA 1
ATOM 2060 C C . VAL A 1 253 ? 17.028 6.757 -19.266 1.00 78.88 253 VAL A C 1
ATOM 2062 O O . VAL A 1 253 ? 17.966 6.666 -20.065 1.00 78.88 253 VAL A O 1
ATOM 2065 N N . ILE A 1 254 ? 15.754 6.646 -19.626 1.00 76.81 254 ILE A N 1
ATOM 2066 C CA . ILE A 1 254 ? 15.270 6.512 -20.998 1.00 76.81 254 ILE A CA 1
ATOM 2067 C C . ILE A 1 254 ? 14.272 7.620 -21.303 1.00 76.81 254 ILE A C 1
ATOM 2069 O O . ILE A 1 254 ? 13.559 8.091 -20.409 1.00 76.81 254 ILE A O 1
ATOM 2073 N N . SER A 1 255 ? 14.214 8.025 -22.566 1.00 83.62 255 SER A N 1
ATOM 2074 C CA . SER A 1 255 ? 13.241 8.993 -23.053 1.00 83.62 255 SER A CA 1
ATOM 2075 C C . SER A 1 255 ? 11.820 8.416 -22.998 1.00 83.62 255 SER A C 1
ATOM 2077 O O . SER A 1 255 ? 11.608 7.209 -22.834 1.00 83.62 255 SER A O 1
ATOM 2079 N N . LYS A 1 256 ? 10.812 9.286 -23.120 1.00 77.56 256 LYS A N 1
ATOM 2080 C CA . LYS A 1 256 ? 9.408 8.847 -23.168 1.00 77.56 256 LYS A CA 1
ATOM 2081 C C . LYS A 1 256 ? 9.128 8.033 -24.429 1.00 77.56 256 LYS A C 1
ATOM 2083 O O . LYS A 1 256 ? 8.362 7.079 -24.373 1.00 77.56 256 LYS A O 1
ATOM 2088 N N . GLU A 1 257 ? 9.767 8.390 -25.537 1.00 86.62 257 GLU A N 1
ATOM 2089 C CA . GLU A 1 257 ? 9.672 7.712 -26.830 1.00 86.62 257 GLU A CA 1
ATOM 2090 C C . GLU A 1 257 ? 10.271 6.304 -26.749 1.00 86.62 257 GLU A C 1
ATOM 2092 O O . GLU A 1 257 ? 9.644 5.343 -27.191 1.00 86.62 257 GLU A O 1
ATOM 2097 N N . GLU A 1 258 ? 11.435 6.163 -26.107 1.00 87.75 258 GLU A N 1
ATOM 2098 C CA . GLU A 1 258 ? 12.068 4.863 -25.847 1.00 87.75 258 GLU A CA 1
ATOM 2099 C C . GLU A 1 258 ? 11.156 3.969 -24.987 1.00 87.75 258 GLU A C 1
ATOM 2101 O O . GLU A 1 258 ? 10.910 2.806 -25.315 1.00 87.75 258 GLU A O 1
ATOM 2106 N N . PHE A 1 259 ? 10.574 4.529 -23.921 1.00 85.38 259 PHE A N 1
ATOM 2107 C CA . PHE A 1 259 ? 9.615 3.811 -23.083 1.00 85.38 259 PHE A CA 1
ATOM 2108 C C . PHE A 1 259 ? 8.338 3.430 -23.847 1.00 85.38 259 PHE A C 1
ATOM 2110 O O . PHE A 1 259 ? 7.868 2.300 -23.724 1.00 85.38 259 PHE A O 1
ATOM 2117 N N . GLN A 1 260 ? 7.792 4.329 -24.671 1.00 85.00 260 GLN A N 1
ATOM 2118 C CA . GLN A 1 260 ? 6.623 4.042 -25.505 1.00 85.00 260 GLN A CA 1
ATOM 2119 C C . GLN A 1 260 ? 6.912 2.913 -26.504 1.00 85.00 260 GLN A C 1
ATOM 2121 O O . GLN A 1 260 ? 6.073 2.031 -26.668 1.00 85.00 260 GLN A O 1
ATOM 2126 N N . GLY A 1 261 ? 8.119 2.863 -27.078 1.00 91.81 261 GLY A N 1
ATOM 2127 C CA . GLY A 1 261 ? 8.562 1.744 -27.913 1.00 91.81 261 GLY A CA 1
ATOM 2128 C C . GLY A 1 261 ? 8.523 0.398 -27.177 1.00 91.81 261 GLY A C 1
ATOM 2129 O O . GLY A 1 261 ? 8.049 -0.599 -27.733 1.00 91.81 261 GLY A O 1
ATOM 2130 N N . PHE A 1 262 ? 8.929 0.365 -25.901 1.00 92.44 262 PHE A N 1
ATOM 2131 C CA . PHE A 1 262 ? 8.766 -0.822 -25.052 1.00 92.44 262 PHE A CA 1
ATOM 2132 C C . PHE A 1 262 ? 7.282 -1.178 -24.860 1.00 92.44 262 PHE A C 1
ATOM 2134 O O . PHE A 1 262 ? 6.910 -2.346 -24.993 1.00 92.44 262 PHE A O 1
ATOM 2141 N N . LEU A 1 263 ? 6.413 -0.202 -24.579 1.00 86.44 263 LEU A N 1
ATOM 2142 C CA . LEU A 1 263 ? 4.975 -0.446 -24.403 1.00 86.44 263 LEU A CA 1
ATOM 2143 C C . LEU A 1 263 ? 4.322 -1.006 -25.671 1.00 86.44 263 LEU A C 1
ATOM 2145 O O . LEU A 1 263 ? 3.584 -1.990 -25.598 1.00 86.44 263 LEU A O 1
ATOM 2149 N N . ASP A 1 264 ? 4.633 -0.436 -26.833 1.00 92.12 264 ASP A N 1
ATOM 2150 C CA . ASP A 1 264 ? 4.073 -0.853 -28.119 1.00 92.12 264 ASP A CA 1
ATOM 2151 C C . ASP A 1 264 ? 4.475 -2.290 -28.471 1.00 92.12 264 ASP A C 1
ATOM 2153 O O . ASP A 1 264 ? 3.642 -3.074 -28.944 1.00 92.12 264 ASP A O 1
ATOM 2157 N N . ARG A 1 265 ? 5.723 -2.675 -28.159 1.00 94.69 265 ARG A N 1
ATOM 2158 C CA . ARG A 1 265 ? 6.216 -4.057 -28.294 1.00 94.69 265 ARG A CA 1
ATOM 2159 C C . ARG A 1 265 ? 5.373 -5.039 -27.476 1.00 94.69 265 ARG A C 1
ATOM 2161 O O . ARG A 1 265 ? 5.090 -6.144 -27.948 1.00 94.69 265 ARG A O 1
ATOM 2168 N N . HIS A 1 266 ? 4.913 -4.622 -26.294 1.00 93.25 266 HIS A N 1
ATOM 2169 C CA . HIS A 1 266 ? 4.179 -5.443 -25.326 1.00 93.25 266 HIS A CA 1
ATOM 2170 C C . HIS A 1 266 ? 2.659 -5.211 -25.297 1.00 93.25 266 HIS A C 1
ATOM 2172 O O . HIS A 1 266 ? 1.980 -5.786 -24.446 1.00 93.25 266 HIS A O 1
ATOM 2178 N N . ARG A 1 267 ? 2.090 -4.453 -26.244 1.00 88.38 267 ARG A N 1
ATOM 2179 C CA . ARG A 1 267 ? 0.649 -4.117 -26.298 1.00 88.38 267 ARG A CA 1
ATOM 2180 C C . ARG A 1 267 ? -0.305 -5.317 -26.220 1.00 88.38 267 ARG A C 1
ATOM 2182 O O . ARG A 1 267 ? -1.450 -5.175 -25.812 1.00 88.38 267 ARG A O 1
ATOM 2189 N N . GLY A 1 268 ? 0.160 -6.499 -26.630 1.00 86.50 268 GLY A N 1
ATOM 2190 C CA . GLY A 1 268 ? -0.600 -7.751 -26.600 1.00 86.50 268 GLY A CA 1
ATOM 2191 C C . GLY A 1 268 ? -0.638 -8.454 -25.238 1.00 86.50 268 GLY A C 1
ATOM 2192 O O . GLY A 1 268 ? -1.176 -9.553 -25.159 1.00 86.50 268 GLY A O 1
ATOM 2193 N N . VAL A 1 269 ? -0.050 -7.878 -24.182 1.00 85.81 269 VAL A N 1
ATOM 2194 C CA . VAL A 1 269 ? -0.028 -8.449 -22.827 1.00 85.81 269 VAL A CA 1
ATOM 2195 C C . VAL A 1 269 ? -1.148 -7.819 -21.982 1.00 85.81 269 VAL A C 1
ATOM 2197 O O . VAL A 1 269 ? -0.983 -6.697 -21.505 1.00 85.81 269 VAL A O 1
ATOM 2200 N N . PRO A 1 270 ? -2.275 -8.515 -21.722 1.00 77.62 270 PRO A N 1
ATOM 2201 C CA . PRO A 1 270 ? -3.466 -7.886 -21.132 1.00 77.62 270 PRO A CA 1
ATOM 2202 C C . PRO A 1 270 ? -3.290 -7.420 -19.684 1.00 77.62 270 PRO A C 1
ATOM 2204 O O . PRO A 1 270 ? -4.031 -6.574 -19.195 1.00 77.62 270 PRO A O 1
ATOM 2207 N N . CYS A 1 271 ? -2.337 -8.005 -18.955 1.00 75.94 271 CYS A N 1
ATOM 2208 C CA . CYS A 1 271 ? -2.060 -7.643 -17.569 1.00 75.94 271 CYS A CA 1
ATOM 2209 C C . CYS A 1 271 ? -1.082 -6.466 -17.430 1.00 75.94 271 CYS A C 1
ATOM 2211 O O . CYS A 1 271 ? -0.809 -6.073 -16.292 1.00 75.94 271 CYS A O 1
ATOM 2213 N N . LEU A 1 272 ? -0.531 -5.950 -18.539 1.00 79.81 272 LEU A N 1
ATOM 2214 C CA . LEU A 1 272 ? 0.416 -4.839 -18.554 1.00 79.81 272 LEU A CA 1
ATOM 2215 C C . LEU A 1 272 ? -0.289 -3.548 -18.143 1.00 79.81 272 LEU A C 1
ATOM 2217 O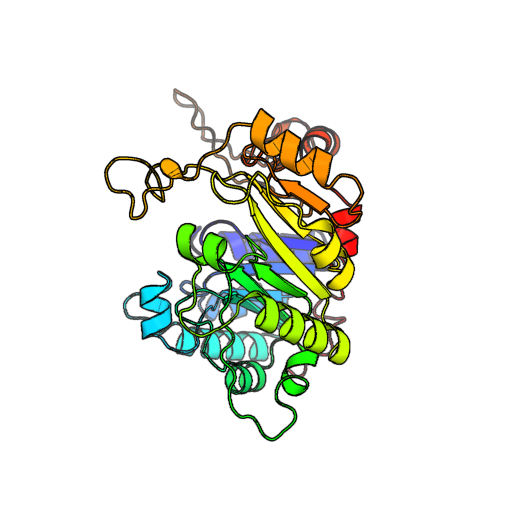 O . LEU A 1 272 ? -1.311 -3.161 -18.700 1.00 79.81 272 LEU A O 1
ATOM 2221 N N . VAL A 1 273 ? 0.292 -2.871 -17.162 1.00 71.25 273 VAL A N 1
ATOM 2222 C CA . VAL A 1 273 ? -0.133 -1.558 -16.694 1.00 71.25 273 VAL A CA 1
ATOM 2223 C C . VAL A 1 273 ? 1.076 -0.631 -16.777 1.00 71.25 273 VAL A C 1
ATOM 2225 O O . VAL A 1 273 ? 1.990 -0.776 -15.956 1.00 71.25 273 VAL A O 1
ATOM 2228 N N . PRO A 1 274 ? 1.117 0.273 -17.772 1.00 68.50 274 PRO A N 1
ATOM 2229 C CA . PRO A 1 274 ? 2.245 1.167 -17.956 1.00 68.50 274 PRO A CA 1
ATOM 2230 C C . PRO A 1 274 ? 2.211 2.290 -16.921 1.00 68.50 274 PRO A C 1
ATOM 2232 O O . PRO A 1 274 ? 1.183 2.928 -16.712 1.00 68.50 274 PRO A O 1
ATOM 2235 N N . GLU A 1 275 ? 3.359 2.547 -16.312 1.00 60.97 275 GLU A N 1
ATOM 2236 C CA . GLU A 1 275 ? 3.626 3.607 -15.347 1.00 60.97 275 GLU A CA 1
ATOM 2237 C C . GLU A 1 275 ? 4.855 4.397 -15.838 1.00 60.97 275 GLU A C 1
ATOM 2239 O O . GLU A 1 275 ? 5.963 4.218 -15.343 1.00 60.97 275 GLU A O 1
ATOM 2244 N N . CYS A 1 276 ? 4.706 5.247 -16.865 1.00 54.22 276 CYS A N 1
ATOM 2245 C CA . CYS A 1 276 ? 5.777 6.181 -17.239 1.00 54.22 276 CYS A CA 1
ATOM 2246 C C . CYS A 1 276 ? 6.138 7.111 -16.065 1.00 54.22 276 CYS A C 1
ATOM 2248 O O . CYS A 1 276 ? 5.459 7.125 -15.038 1.00 54.22 276 CYS A O 1
ATOM 2250 N N . ASN A 1 277 ? 7.176 7.935 -16.212 1.00 50.25 277 ASN A N 1
ATOM 2251 C CA . ASN A 1 277 ? 7.486 8.983 -15.228 1.00 50.25 277 ASN A CA 1
ATOM 2252 C C . ASN A 1 277 ? 6.284 9.910 -15.005 1.00 50.25 277 ASN A C 1
ATOM 2254 O O . ASN A 1 277 ? 6.131 10.471 -13.925 1.00 50.25 277 ASN A O 1
ATOM 2258 N N . ASP A 1 278 ? 5.406 9.959 -16.012 1.00 40.81 278 ASP A N 1
ATOM 2259 C CA . ASP A 1 278 ? 4.094 10.566 -15.953 1.00 40.81 278 ASP A CA 1
ATOM 2260 C C . ASP A 1 278 ? 2.935 9.605 -15.554 1.00 40.81 278 ASP A C 1
ATOM 2262 O O . ASP A 1 278 ? 1.829 9.996 -15.827 1.00 40.81 278 ASP A O 1
ATOM 2266 N N . LYS A 1 279 ? 3.070 8.373 -14.997 1.00 43.84 279 LYS A N 1
ATOM 2267 C CA . LYS A 1 279 ? 1.938 7.406 -14.758 1.00 43.84 279 LYS A CA 1
ATOM 2268 C C . LYS A 1 279 ? 1.925 6.481 -13.507 1.00 43.84 279 LYS A C 1
ATOM 2270 O O . LYS A 1 279 ? 1.520 5.324 -13.593 1.00 43.84 279 LYS A O 1
ATOM 2275 N N . MET A 1 280 ? 2.289 6.928 -12.302 1.00 43.34 280 MET A N 1
ATOM 2276 C CA . MET A 1 280 ? 2.207 6.093 -11.073 1.00 43.34 280 MET A CA 1
ATOM 2277 C C . MET A 1 280 ? 0.848 6.055 -10.324 1.00 43.34 280 MET A C 1
ATOM 2279 O O . MET A 1 280 ? 0.662 6.848 -9.420 1.00 43.34 280 MET A O 1
ATOM 2283 N N . LYS A 1 281 ? 0.063 4.966 -10.407 1.00 52.81 281 LYS A N 1
ATOM 2284 C CA . LYS A 1 281 ? -0.950 4.496 -9.397 1.00 52.81 281 LYS A CA 1
ATOM 2285 C C . LYS A 1 281 ? -2.383 5.078 -9.449 1.00 52.81 281 LYS A C 1
ATOM 2287 O O . LYS A 1 281 ? -2.679 6.081 -8.819 1.00 52.81 281 LYS A O 1
ATOM 2292 N N . ASP A 1 282 ? -3.332 4.239 -9.883 1.00 59.44 282 ASP A N 1
ATOM 2293 C CA . ASP A 1 282 ? -4.752 4.650 -9.978 1.00 59.44 282 ASP A CA 1
ATOM 2294 C C . ASP A 1 282 ? -5.737 3.818 -9.152 1.00 59.44 282 ASP A C 1
ATOM 2296 O O . ASP A 1 282 ? -6.931 4.078 -9.117 1.00 59.44 282 ASP A O 1
ATOM 2300 N N . SER A 1 283 ? -5.267 2.805 -8.426 1.00 60.97 283 SER A N 1
ATOM 2301 C CA . SER A 1 283 ? -6.166 1.896 -7.705 1.00 60.97 283 SER A CA 1
ATOM 2302 C C . SER A 1 283 ? -6.582 2.395 -6.312 1.00 60.97 283 SER A C 1
ATOM 2304 O O . SER A 1 283 ? -7.039 1.590 -5.498 1.00 60.97 283 SER A O 1
ATOM 2306 N N . TYR A 1 284 ? -6.312 3.652 -5.960 1.00 73.38 284 TYR A N 1
ATOM 2307 C CA . TYR A 1 284 ? -6.679 4.266 -4.679 1.00 73.38 284 TYR A CA 1
ATOM 2308 C C . TYR A 1 284 ? -7.224 5.666 -4.938 1.00 73.38 284 TYR A C 1
ATOM 2310 O O . TYR A 1 284 ? -6.640 6.411 -5.712 1.00 73.38 284 TYR A O 1
ATOM 2318 N N . LEU A 1 285 ? -8.282 6.041 -4.226 1.00 88.88 285 LEU A N 1
ATOM 2319 C CA . LEU A 1 285 ? -8.623 7.445 -4.031 1.00 88.88 285 LEU A CA 1
ATOM 2320 C C . LEU A 1 285 ? -7.761 7.976 -2.884 1.00 88.88 285 LEU A C 1
ATOM 2322 O O . LEU A 1 285 ? -7.851 7.473 -1.761 1.00 88.88 285 LEU A O 1
ATOM 2326 N N . ILE A 1 286 ? -6.901 8.949 -3.174 1.00 86.81 286 ILE A N 1
ATOM 2327 C CA . ILE A 1 286 ? -5.997 9.571 -2.201 1.00 86.81 286 ILE A CA 1
ATOM 2328 C C . ILE A 1 286 ? -6.437 11.021 -2.027 1.00 86.81 286 ILE A C 1
ATOM 2330 O O . ILE A 1 286 ? -6.569 11.730 -3.018 1.00 86.81 286 ILE A O 1
ATOM 2334 N N . LEU A 1 287 ? -6.664 11.447 -0.787 1.00 90.31 287 LEU A N 1
ATOM 2335 C CA . LEU A 1 287 ? -6.911 12.844 -0.430 1.00 90.31 287 LEU A CA 1
ATOM 2336 C C . LEU A 1 287 ? -5.695 13.384 0.321 1.00 90.31 287 LEU A C 1
ATOM 2338 O O . LEU A 1 287 ? -5.182 12.692 1.202 1.00 90.31 287 LEU A O 1
ATOM 2342 N N . ASP A 1 288 ? -5.245 14.583 -0.039 1.00 85.56 288 ASP A N 1
ATOM 2343 C CA . ASP A 1 288 ? -4.164 15.282 0.659 1.00 85.56 288 ASP A CA 1
ATOM 2344 C C . ASP A 1 288 ? -4.657 16.199 1.785 1.00 85.56 288 ASP A C 1
ATOM 2346 O O . ASP A 1 288 ? -5.855 16.386 2.008 1.00 85.56 288 ASP A O 1
ATOM 2350 N N . GLU A 1 289 ? -3.686 16.743 2.514 1.00 75.31 289 GLU A N 1
ATOM 2351 C CA . GLU A 1 289 ? -3.856 17.645 3.645 1.00 75.31 289 GLU A CA 1
ATOM 2352 C C . GLU A 1 289 ? -3.468 19.101 3.343 1.00 75.31 289 GLU A C 1
ATOM 2354 O O . GLU A 1 289 ? -3.347 19.888 4.284 1.00 75.31 289 GLU A O 1
ATOM 2359 N N . TYR A 1 290 ? -3.212 19.450 2.075 1.00 69.00 290 TYR A N 1
ATOM 2360 C CA . TYR A 1 290 ? -2.468 20.654 1.692 1.00 69.00 290 TYR A CA 1
ATOM 2361 C C . TYR A 1 290 ? -2.963 21.918 2.387 1.00 69.00 290 TYR A C 1
ATOM 2363 O O . TYR A 1 290 ? -4.137 22.265 2.327 1.00 69.00 290 TYR A O 1
ATOM 2371 N N . VAL A 1 291 ? -2.044 22.655 3.000 1.00 61.56 291 VAL A N 1
ATOM 2372 C CA . VAL A 1 291 ? -2.346 23.931 3.643 1.00 61.56 291 VAL A CA 1
ATOM 2373 C C . VAL A 1 291 ? -1.793 25.042 2.763 1.00 61.56 291 VAL A C 1
ATOM 2375 O O . VAL A 1 291 ? -0.581 25.234 2.689 1.00 61.56 291 VAL A O 1
ATOM 2378 N N . SER A 1 292 ? -2.672 25.790 2.094 1.00 53.34 292 SER A N 1
ATOM 2379 C CA . SER A 1 292 ? -2.249 27.022 1.427 1.00 53.34 292 SER A CA 1
ATOM 2380 C C . SER A 1 292 ? -2.004 28.081 2.498 1.00 53.34 292 SER A C 1
ATOM 2382 O O . SER A 1 292 ? -2.936 28.424 3.234 1.00 53.34 292 SER A O 1
ATOM 2384 N N . VAL A 1 293 ? -0.780 28.602 2.580 1.00 52.38 293 VAL A N 1
ATOM 2385 C CA . VAL A 1 293 ? -0.465 29.800 3.368 1.00 52.38 293 VAL A CA 1
ATOM 2386 C C . VAL A 1 293 ? -0.630 31.000 2.434 1.00 52.38 293 VAL A C 1
ATOM 2388 O O . VAL A 1 293 ? 0.154 31.138 1.493 1.00 52.38 293 VAL A O 1
ATOM 2391 N N . PRO A 1 294 ? -1.661 31.844 2.604 1.00 53.41 294 PRO A N 1
ATOM 2392 C CA . PRO A 1 294 ? -1.774 33.055 1.807 1.00 53.41 294 PRO A CA 1
ATOM 2393 C C . PRO A 1 294 ? -0.620 33.999 2.158 1.00 53.41 294 PRO A C 1
ATOM 2395 O O . PRO A 1 294 ? -0.204 34.078 3.312 1.00 53.41 294 PRO A O 1
ATOM 2398 N N . HIS A 1 295 ? -0.124 34.756 1.183 1.00 47.81 295 HIS A N 1
ATOM 2399 C CA . HIS A 1 295 ? 0.705 35.917 1.496 1.00 47.81 295 HIS A CA 1
ATOM 2400 C C . HIS A 1 295 ? -0.195 36.977 2.157 1.00 47.81 295 HIS A C 1
ATOM 2402 O O . HIS A 1 295 ? -1.145 37.454 1.537 1.00 47.81 295 HIS A O 1
ATOM 2408 N N . GLY A 1 296 ? 0.081 37.321 3.418 1.00 54.41 296 GLY A N 1
ATOM 2409 C CA . GLY A 1 296 ? -0.711 38.265 4.219 1.00 54.41 296 GLY A CA 1
ATOM 2410 C C . GLY A 1 296 ? -1.606 37.602 5.277 1.00 54.41 296 GLY A C 1
ATOM 2411 O O . GLY A 1 296 ? -1.730 36.386 5.336 1.00 54.41 296 GLY A O 1
ATOM 2412 N N . HIS A 1 297 ? -2.226 38.422 6.135 1.00 49.22 297 HIS A N 1
ATOM 2413 C CA . HIS A 1 297 ? -2.946 38.071 7.378 1.00 49.22 297 HIS A CA 1
ATOM 2414 C C . HIS A 1 297 ? -4.195 37.159 7.238 1.00 49.22 297 HIS A C 1
ATOM 2416 O O . HIS A 1 297 ? -5.016 37.085 8.155 1.00 49.22 297 HIS A O 1
ATOM 2422 N N . ALA A 1 298 ? -4.381 36.459 6.118 1.00 54.91 298 ALA A N 1
ATOM 2423 C CA . ALA A 1 298 ? -5.455 35.485 5.963 1.00 54.91 298 ALA A CA 1
ATOM 2424 C C . ALA A 1 298 ? -5.062 34.144 6.608 1.00 54.91 298 ALA A C 1
ATOM 2426 O O . ALA A 1 298 ? -3.956 33.641 6.423 1.00 54.91 298 ALA A O 1
ATOM 2427 N N . ARG A 1 299 ? -5.982 33.558 7.386 1.00 56.69 299 ARG A N 1
ATOM 2428 C CA . ARG A 1 299 ? -5.757 32.279 8.079 1.00 56.69 299 ARG A CA 1
ATOM 2429 C C . ARG A 1 299 ? -5.458 31.170 7.069 1.00 56.69 299 ARG A C 1
ATOM 2431 O O . ARG A 1 299 ? -6.179 31.026 6.083 1.00 56.69 299 ARG A O 1
ATOM 2438 N N . SER A 1 300 ? -4.451 30.353 7.368 1.00 57.75 300 SER A N 1
ATOM 2439 C CA . SER A 1 300 ? -4.151 29.121 6.639 1.00 57.75 300 SER A CA 1
ATOM 2440 C C . SER A 1 300 ? -5.403 28.249 6.520 1.00 57.75 300 SER A C 1
ATOM 2442 O O . SER A 1 300 ? -6.058 27.957 7.524 1.00 57.75 300 SER A O 1
ATOM 2444 N N . ARG A 1 301 ? -5.750 27.840 5.296 1.00 66.38 301 ARG A N 1
ATOM 2445 C CA . ARG A 1 301 ? -6.917 26.994 5.019 1.00 66.38 301 ARG A CA 1
ATOM 2446 C C . ARG A 1 301 ? -6.441 25.631 4.538 1.00 66.38 301 ARG A C 1
ATOM 2448 O O . ARG A 1 301 ? -5.618 25.540 3.629 1.00 66.38 301 ARG A O 1
ATOM 2455 N N . GLN A 1 302 ? -6.957 24.584 5.172 1.00 68.31 302 GLN A N 1
ATOM 2456 C CA . GLN A 1 302 ? -6.713 23.215 4.747 1.00 68.31 302 GLN A CA 1
ATOM 2457 C C . GLN A 1 302 ? -7.510 22.926 3.472 1.00 68.31 302 GLN A C 1
ATOM 2459 O O . GLN A 1 302 ? -8.698 23.242 3.379 1.00 68.31 302 GLN A O 1
ATOM 2464 N N . ALA A 1 303 ? -6.841 22.342 2.491 1.00 74.44 303 ALA A N 1
ATOM 2465 C CA . ALA A 1 303 ? -7.399 21.839 1.256 1.00 74.44 303 ALA A CA 1
ATOM 2466 C C . ALA A 1 303 ? -7.397 20.309 1.320 1.00 74.44 303 ALA A C 1
ATOM 2468 O O . ALA A 1 303 ? -6.459 19.698 1.818 1.00 74.44 303 ALA A O 1
ATOM 2469 N N . MET A 1 304 ? -8.483 19.708 0.844 1.00 89.00 304 MET A N 1
ATOM 2470 C CA . MET A 1 304 ? -8.659 18.262 0.771 1.00 89.00 304 MET A CA 1
ATOM 2471 C C . MET A 1 304 ? -8.824 17.910 -0.700 1.00 89.00 304 MET A C 1
ATOM 2473 O O . MET A 1 304 ? -9.932 17.963 -1.238 1.00 89.00 304 MET A O 1
ATOM 2477 N N . ARG A 1 305 ? -7.713 17.665 -1.388 1.00 91.88 305 ARG A N 1
ATOM 2478 C CA . ARG A 1 305 ? -7.676 17.517 -2.848 1.00 91.88 305 ARG A CA 1
ATOM 2479 C C . ARG A 1 305 ? -7.427 16.067 -3.197 1.00 91.88 305 ARG A C 1
ATOM 2481 O O . ARG A 1 305 ? -6.603 15.411 -2.560 1.00 91.88 305 ARG A O 1
ATOM 2488 N N . PHE A 1 306 ? -8.140 15.554 -4.194 1.00 93.69 306 PHE A N 1
ATOM 2489 C CA . PHE A 1 306 ? -7.801 14.242 -4.717 1.00 93.69 306 PHE A CA 1
ATOM 2490 C C . PHE A 1 306 ? -6.444 14.327 -5.400 1.00 93.69 306 PHE A C 1
ATOM 2492 O O . PHE A 1 306 ? -6.211 15.232 -6.196 1.00 93.69 306 PHE A O 1
ATOM 2499 N N . LEU A 1 307 ? -5.559 13.390 -5.090 1.00 85.06 307 LEU A N 1
ATOM 2500 C CA . LEU A 1 307 ? -4.270 13.283 -5.750 1.00 85.06 307 LEU A CA 1
ATOM 2501 C C . LEU A 1 307 ? -4.416 12.335 -6.925 1.00 85.06 307 LEU A C 1
ATOM 2503 O O . LEU A 1 307 ? -4.574 11.128 -6.739 1.00 85.06 307 LEU A O 1
ATOM 2507 N N . ASN A 1 308 ? -4.349 12.901 -8.121 1.00 83.69 308 ASN A N 1
ATOM 2508 C CA . ASN A 1 308 ? -4.150 12.132 -9.325 1.00 83.69 308 ASN A CA 1
ATOM 2509 C C . ASN A 1 308 ? -2.730 11.602 -9.327 1.00 83.69 308 ASN A C 1
ATOM 2511 O O . ASN A 1 308 ? -1.783 12.375 -9.189 1.00 83.69 308 ASN A O 1
ATOM 2515 N N . CYS A 1 309 ? -2.580 10.291 -9.456 1.00 66.62 309 CYS A N 1
ATOM 2516 C CA . CYS A 1 309 ? -1.265 9.700 -9.613 1.00 66.62 309 CYS A CA 1
ATOM 2517 C C . CYS A 1 309 ? -1.064 9.046 -10.996 1.00 66.62 309 CYS A C 1
ATOM 2519 O O . CYS A 1 309 ? 0.042 8.609 -11.309 1.00 66.62 309 CYS A O 1
ATOM 2521 N N . ARG A 1 310 ? -2.042 9.160 -11.913 1.00 61.06 310 ARG A N 1
ATOM 2522 C CA . ARG A 1 310 ? -1.889 8.848 -13.351 1.00 61.06 310 ARG A CA 1
ATOM 2523 C C . ARG A 1 310 ? -0.757 9.589 -14.022 1.00 61.06 310 ARG A C 1
ATOM 2525 O O . ARG A 1 310 ? -0.517 9.234 -15.152 1.00 61.06 310 ARG A O 1
ATOM 2532 N N . GLU A 1 311 ? -0.231 10.620 -13.358 1.00 54.12 311 GLU A N 1
ATOM 2533 C CA . GLU A 1 311 ? 0.944 11.481 -13.533 1.00 54.12 311 GLU A CA 1
ATOM 2534 C C . GLU A 1 311 ? 2.327 10.999 -13.096 1.00 54.12 311 GLU A C 1
ATOM 2536 O O . GLU A 1 311 ? 3.297 11.710 -13.314 1.00 54.12 311 GLU A O 1
ATOM 2541 N N . GLY A 1 312 ? 2.471 9.937 -12.295 1.00 48.78 312 GLY A N 1
ATOM 2542 C CA . GLY A 1 312 ? 3.760 9.704 -11.600 1.00 48.78 312 GLY A CA 1
ATOM 2543 C C . GLY A 1 312 ? 4.097 10.765 -10.539 1.00 48.78 312 GLY A C 1
ATOM 2544 O O . GLY A 1 312 ? 4.815 10.518 -9.579 1.00 48.78 312 GLY A O 1
ATOM 2545 N N . ARG A 1 313 ? 3.484 11.932 -10.657 1.00 54.41 313 ARG A N 1
ATOM 2546 C CA . ARG A 1 313 ? 3.316 12.990 -9.691 1.00 54.41 313 ARG A CA 1
ATOM 2547 C C . ARG A 1 313 ? 2.056 12.728 -8.873 1.00 54.41 313 ARG A C 1
ATOM 2549 O O . ARG A 1 313 ? 1.244 11.864 -9.189 1.00 54.41 313 ARG A O 1
ATOM 2556 N N . LYS A 1 314 ? 1.909 13.474 -7.784 1.00 68.69 314 LYS A N 1
ATOM 2557 C CA . LYS A 1 314 ? 0.651 13.585 -7.042 1.00 68.69 314 LYS A CA 1
ATOM 2558 C C . LYS A 1 314 ? 0.006 14.901 -7.453 1.00 68.69 314 LYS A C 1
ATOM 2560 O O . LYS A 1 314 ? 0.162 15.892 -6.744 1.00 68.69 314 LYS A O 1
ATOM 2565 N N . ASP A 1 315 ? -0.653 14.915 -8.606 1.00 80.44 315 ASP A N 1
ATOM 2566 C CA . ASP A 1 315 ? -1.264 16.126 -9.150 1.00 80.44 315 ASP A CA 1
ATOM 2567 C C . ASP A 1 315 ? -2.595 16.387 -8.431 1.00 80.44 315 ASP A C 1
ATOM 2569 O O . ASP A 1 315 ? -3.519 15.571 -8.515 1.00 80.44 315 ASP A O 1
ATOM 2573 N N . PRO A 1 316 ? -2.713 17.481 -7.664 1.00 87.56 316 PRO A N 1
ATOM 2574 C CA . PRO A 1 316 ? -3.890 17.709 -6.848 1.00 87.56 316 PRO A CA 1
ATOM 2575 C C . PRO A 1 316 ? -5.055 18.258 -7.680 1.00 87.56 316 PRO A C 1
ATOM 2577 O O . PRO A 1 316 ? -4.901 19.198 -8.459 1.00 87.56 316 PRO A O 1
ATOM 2580 N N . SER A 1 317 ? -6.259 17.740 -7.445 1.00 92.81 317 SER A N 1
ATOM 2581 C CA . SER A 1 317 ? -7.506 18.356 -7.903 1.00 92.81 317 SER A CA 1
ATOM 2582 C C . SER A 1 317 ? -7.765 19.691 -7.189 1.00 92.81 317 SER A C 1
ATOM 2584 O O . SER A 1 317 ? -7.071 20.084 -6.250 1.00 92.81 317 SER A O 1
ATOM 2586 N N . ARG A 1 318 ? -8.859 20.376 -7.543 1.00 91.56 318 ARG A N 1
ATOM 2587 C CA . ARG A 1 318 ? -9.437 21.389 -6.640 1.00 91.56 318 ARG A CA 1
ATOM 2588 C C . ARG A 1 318 ? -9.917 20.723 -5.343 1.00 91.56 318 ARG A C 1
ATOM 2590 O O . ARG A 1 318 ? -10.266 19.541 -5.349 1.00 91.56 318 ARG A O 1
ATOM 2597 N N . SER A 1 319 ? -9.923 21.470 -4.238 1.00 93.12 319 SER A N 1
ATOM 2598 C CA . SER A 1 319 ? -10.339 20.947 -2.930 1.00 93.12 319 SER A CA 1
ATOM 2599 C C . SER A 1 319 ? -11.806 20.533 -2.953 1.00 93.12 319 SER A C 1
ATOM 2601 O O . SER A 1 319 ? -12.655 21.292 -3.425 1.00 93.12 319 SER A O 1
ATOM 2603 N N . ILE A 1 320 ? -12.134 19.388 -2.352 1.00 94.69 320 ILE A N 1
ATOM 2604 C CA . ILE A 1 320 ? -13.532 18.980 -2.144 1.00 94.69 320 ILE A CA 1
ATOM 2605 C C . ILE A 1 320 ? -14.296 19.999 -1.285 1.00 94.69 320 ILE A C 1
ATOM 2607 O O . ILE A 1 320 ? -15.515 20.080 -1.380 1.00 94.69 320 ILE A O 1
ATOM 2611 N N . LEU A 1 321 ? -13.587 20.797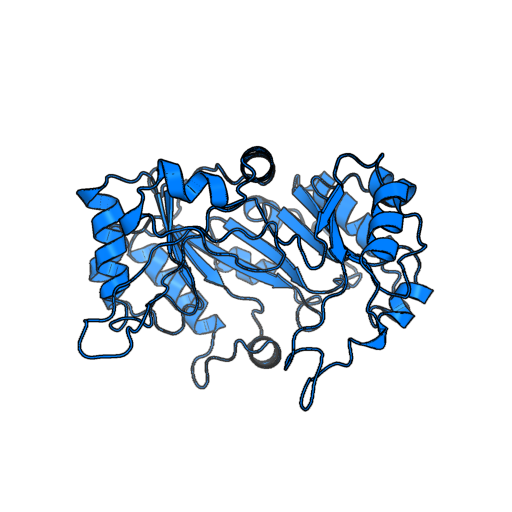 -0.476 1.00 92.19 321 LEU A N 1
ATOM 2612 C CA . LEU A 1 321 ? -14.162 21.864 0.349 1.00 92.19 321 LEU A CA 1
ATOM 2613 C C . LEU A 1 321 ? -14.476 23.144 -0.442 1.00 92.19 321 LEU A C 1
ATOM 2615 O O . LEU A 1 321 ? -15.062 24.062 0.125 1.00 92.19 321 LEU A O 1
ATOM 2619 N N . ASP A 1 322 ? -14.036 23.229 -1.701 1.00 91.00 322 ASP A N 1
ATOM 2620 C CA . ASP A 1 322 ? -14.306 24.355 -2.604 1.00 91.00 322 ASP A CA 1
ATOM 2621 C C . ASP A 1 322 ? -15.309 23.975 -3.697 1.00 91.00 322 ASP A C 1
ATOM 2623 O O . ASP A 1 322 ? -16.199 24.756 -4.015 1.00 91.00 322 ASP A O 1
ATOM 2627 N N . VAL A 1 323 ? -15.151 22.788 -4.297 1.00 94.88 323 VAL A N 1
ATOM 2628 C CA . VAL A 1 323 ? -15.936 22.367 -5.476 1.00 94.88 323 VAL A CA 1
ATOM 2629 C C . VAL A 1 323 ? -16.844 21.166 -5.227 1.00 94.88 323 VAL A C 1
ATOM 2631 O O . VAL A 1 323 ? -17.554 20.732 -6.129 1.00 94.88 323 VAL A O 1
ATOM 2634 N N . GLY A 1 324 ? -16.826 20.606 -4.018 1.00 95.69 324 GLY A N 1
ATOM 2635 C CA . GLY A 1 324 ? -17.520 19.360 -3.711 1.00 95.69 324 GLY A CA 1
ATOM 2636 C C . GLY A 1 324 ? -16.807 18.119 -4.260 1.00 95.69 324 GLY A C 1
ATOM 2637 O O . GLY A 1 324 ? -15.893 18.180 -5.084 1.00 95.69 324 GLY A O 1
ATOM 2638 N N . VAL A 1 325 ? -17.234 16.949 -3.782 1.00 95.69 325 VAL A N 1
ATOM 2639 C CA . VAL A 1 325 ? -16.616 15.660 -4.137 1.00 95.69 325 VAL A CA 1
ATOM 2640 C C . VAL A 1 325 ? -16.823 15.317 -5.612 1.00 95.69 325 VAL A C 1
ATOM 2642 O O . VAL A 1 325 ? -15.881 14.868 -6.255 1.00 95.69 325 VAL A O 1
ATOM 2645 N N . GLN A 1 326 ? -18.028 15.538 -6.150 1.00 96.50 326 GLN A N 1
ATOM 2646 C CA . GLN A 1 326 ? -18.383 15.150 -7.522 1.00 96.50 326 GLN A CA 1
ATOM 2647 C C . GLN A 1 326 ? -17.516 15.841 -8.577 1.00 96.50 326 GLN A C 1
ATOM 2649 O O . GLN A 1 326 ? -17.129 15.204 -9.551 1.00 96.50 326 GLN A O 1
ATOM 2654 N N . GLU A 1 327 ? -17.167 17.112 -8.375 1.00 97.06 327 GLU A N 1
ATOM 2655 C CA . GLU A 1 327 ? -16.297 17.828 -9.309 1.00 97.06 327 GLU A CA 1
ATOM 2656 C C . GLU A 1 327 ? -14.827 17.480 -9.101 1.00 97.06 327 GLU A C 1
ATOM 2658 O O . GLU A 1 327 ? -14.110 17.225 -10.065 1.00 97.06 327 GLU A O 1
ATOM 2663 N N . ALA A 1 328 ? -14.370 17.400 -7.851 1.00 95.62 328 ALA A N 1
ATOM 2664 C CA . ALA A 1 328 ? -12.976 17.088 -7.559 1.00 95.62 328 ALA A CA 1
ATOM 2665 C C . ALA A 1 328 ? -12.583 15.665 -8.005 1.00 95.62 328 ALA A C 1
ATOM 2667 O O . ALA A 1 328 ? -11.492 15.465 -8.537 1.00 95.62 328 ALA A O 1
ATOM 2668 N N . ILE A 1 329 ? -13.463 14.672 -7.815 1.00 95.00 329 ILE A N 1
ATOM 2669 C CA . ILE A 1 329 ? -13.141 13.255 -8.056 1.00 95.00 329 ILE A CA 1
ATOM 2670 C C . ILE A 1 329 ? -12.913 12.932 -9.535 1.00 95.00 329 ILE A C 1
ATOM 2672 O O . ILE A 1 329 ? -12.146 12.017 -9.838 1.00 95.00 329 ILE A O 1
ATOM 2676 N N . LYS A 1 330 ? -13.495 13.714 -10.456 1.00 94.38 330 LYS A N 1
ATOM 2677 C CA . LYS A 1 330 ? -13.262 13.590 -11.908 1.00 94.38 330 LYS A CA 1
ATOM 2678 C C . LYS A 1 330 ? -11.777 13.701 -12.265 1.00 94.38 330 LYS A C 1
ATOM 2680 O O . LYS A 1 330 ? -11.333 13.105 -13.239 1.00 94.38 330 LYS A O 1
ATOM 2685 N N . PHE A 1 331 ? -11.010 14.415 -11.442 1.00 92.31 331 PHE A N 1
ATOM 2686 C CA . PHE A 1 331 ? -9.578 14.632 -11.622 1.00 92.31 331 PHE A CA 1
ATOM 2687 C C . PHE A 1 331 ? -8.717 13.704 -10.764 1.00 92.31 331 PHE A C 1
ATOM 2689 O O . PHE A 1 331 ? -7.507 13.836 -10.794 1.00 92.31 331 PHE A O 1
ATOM 2696 N N . SER A 1 332 ? -9.297 12.766 -10.010 1.00 88.19 332 SER A N 1
ATOM 2697 C CA . SER A 1 332 ? -8.552 11.897 -9.080 1.00 88.19 332 SER A CA 1
ATOM 2698 C C . SER A 1 332 ? -7.673 10.845 -9.752 1.00 88.19 332 SER A C 1
ATOM 2700 O O . SER A 1 332 ? -6.884 10.189 -9.082 1.00 88.19 332 SER A O 1
ATOM 2702 N N . GLY A 1 333 ? -7.861 10.610 -11.048 1.00 84.69 333 GLY A N 1
ATOM 2703 C CA . GLY A 1 333 ? -7.167 9.546 -11.756 1.00 84.69 333 GLY A CA 1
ATOM 2704 C C . GLY A 1 333 ? -7.629 8.124 -11.414 1.00 84.69 333 GLY A C 1
ATOM 2705 O O . GLY A 1 333 ? -7.114 7.176 -11.996 1.00 84.69 333 GLY A O 1
ATOM 2706 N N . PHE A 1 334 ? -8.618 7.949 -10.535 1.00 86.94 334 PHE A N 1
ATOM 2707 C CA . PHE A 1 334 ? -9.017 6.637 -10.025 1.00 86.94 334 PHE A CA 1
ATOM 2708 C C . PHE A 1 334 ? -9.452 5.650 -11.121 1.00 86.94 334 PHE A C 1
ATOM 2710 O O . PHE A 1 334 ? -10.177 6.003 -12.052 1.00 86.94 334 PHE A O 1
ATOM 2717 N N . ASP A 1 335 ? -9.004 4.405 -10.980 1.00 81.25 335 ASP A N 1
ATOM 2718 C CA . ASP A 1 335 ? -9.358 3.243 -11.790 1.00 81.25 335 ASP A CA 1
ATOM 2719 C C . ASP A 1 335 ? -10.044 2.210 -10.882 1.00 81.25 335 ASP A C 1
ATOM 2721 O O . ASP A 1 335 ? -9.410 1.494 -10.089 1.00 81.25 335 ASP A O 1
ATOM 2725 N N . GLU A 1 336 ? -11.372 2.173 -10.986 1.00 85.81 336 GLU A N 1
ATOM 2726 C CA . GLU A 1 336 ? -12.235 1.308 -10.188 1.00 85.81 336 GLU A CA 1
ATOM 2727 C C . GLU A 1 336 ? -12.029 -0.178 -10.508 1.00 85.81 336 GLU A C 1
ATOM 2729 O O . GLU A 1 336 ? -11.987 -1.005 -9.593 1.00 85.81 336 GLU A O 1
ATOM 2734 N N . GLU A 1 337 ? -11.813 -0.532 -11.775 1.00 77.44 337 GLU A N 1
ATOM 2735 C CA . GLU A 1 337 ? -11.569 -1.917 -12.180 1.00 77.44 337 GLU A CA 1
ATOM 2736 C C . GLU A 1 337 ? -10.274 -2.432 -11.539 1.00 77.44 337 GLU A C 1
ATOM 2738 O O . GLU A 1 337 ? -10.245 -3.489 -10.899 1.00 77.44 337 GLU A O 1
ATOM 2743 N N . SER A 1 338 ? -9.207 -1.630 -11.605 1.00 65.75 338 SER A N 1
ATOM 2744 C CA . SER A 1 338 ? -7.945 -1.916 -10.925 1.00 65.75 338 SER A CA 1
ATOM 2745 C C . SER A 1 338 ? -8.097 -2.018 -9.407 1.00 65.75 338 SER A C 1
ATOM 2747 O O . SER A 1 338 ? -7.395 -2.820 -8.781 1.00 65.75 338 SER A O 1
ATOM 2749 N N . PHE A 1 339 ? -8.970 -1.210 -8.797 1.00 73.38 339 PHE A N 1
ATOM 2750 C CA . PHE A 1 339 ? -9.289 -1.286 -7.371 1.00 73.38 339 PHE A CA 1
ATOM 2751 C C . PHE A 1 339 ? -9.988 -2.602 -7.007 1.00 73.38 339 PHE A C 1
ATOM 2753 O O . PHE A 1 339 ? -9.589 -3.245 -6.032 1.00 73.38 339 PHE A O 1
ATOM 2760 N N . LEU A 1 340 ? -10.969 -3.043 -7.793 1.00 75.25 340 LEU A N 1
ATOM 2761 C CA . LEU A 1 340 ? -11.679 -4.300 -7.556 1.00 75.25 340 LEU A CA 1
ATOM 2762 C C . LEU A 1 340 ? -10.768 -5.511 -7.791 1.00 75.25 340 LEU A C 1
ATOM 2764 O O . LEU A 1 340 ? -10.648 -6.368 -6.914 1.00 75.25 340 LEU A O 1
ATOM 2768 N N . LYS A 1 341 ? -10.028 -5.535 -8.907 1.00 62.91 341 LYS A N 1
ATOM 2769 C CA . LYS A 1 341 ? -9.131 -6.640 -9.291 1.00 62.91 341 LYS A CA 1
ATOM 2770 C C . LYS A 1 341 ? -8.029 -6.918 -8.265 1.00 62.91 341 LYS A C 1
ATOM 2772 O O . LYS A 1 341 ? -7.593 -8.055 -8.118 1.00 62.91 341 LYS A O 1
ATOM 2777 N N . ARG A 1 342 ? -7.577 -5.899 -7.522 1.00 60.41 342 ARG A N 1
ATOM 2778 C CA . ARG A 1 342 ? -6.579 -6.055 -6.442 1.00 60.41 342 ARG A CA 1
ATOM 2779 C C . ARG A 1 342 ? -7.179 -6.431 -5.079 1.00 60.41 342 ARG A C 1
ATOM 2781 O O . ARG A 1 342 ? -6.498 -6.266 -4.065 1.00 60.41 342 ARG A O 1
ATOM 2788 N N . GLY A 1 343 ? -8.454 -6.818 -5.021 1.00 64.12 343 GLY A N 1
ATOM 2789 C CA . GLY A 1 343 ? -9.156 -7.083 -3.763 1.00 64.12 343 GLY A CA 1
ATOM 2790 C C . GLY A 1 343 ? -9.310 -5.828 -2.900 1.00 64.12 343 GLY A C 1
ATOM 2791 O O . GLY A 1 343 ? -9.185 -5.886 -1.676 1.00 64.12 343 GLY A O 1
ATOM 2792 N N . GLY A 1 344 ? -9.501 -4.662 -3.534 1.00 68.31 344 GLY A N 1
ATOM 2793 C CA . GLY A 1 344 ? -9.737 -3.393 -2.844 1.00 68.31 344 GLY A CA 1
ATOM 2794 C C . GLY A 1 344 ? -11.022 -3.408 -2.016 1.00 68.31 344 GLY A C 1
ATOM 2795 O O . GLY A 1 344 ? -11.056 -2.769 -0.963 1.00 68.31 344 GLY A O 1
ATOM 2796 N N . LYS A 1 345 ? -12.017 -4.200 -2.446 1.00 78.19 345 LYS A N 1
ATOM 2797 C CA . LYS A 1 345 ? -13.204 -4.576 -1.673 1.00 78.19 345 LYS A CA 1
ATOM 2798 C C . LYS A 1 345 ? -12.999 -5.946 -1.029 1.00 78.19 345 LYS A C 1
ATOM 2800 O O . LYS A 1 345 ? -12.749 -6.927 -1.719 1.00 78.19 345 LYS A O 1
ATOM 2805 N N . TYR A 1 346 ? -13.054 -5.980 0.297 1.00 76.75 346 TYR A N 1
ATOM 2806 C CA . TYR A 1 346 ? -12.878 -7.171 1.129 1.00 76.75 346 TYR A CA 1
ATOM 2807 C C . TYR A 1 346 ? -13.643 -6.979 2.443 1.00 76.75 346 TYR A C 1
ATOM 2809 O O . TYR A 1 346 ? -14.088 -5.868 2.733 1.00 76.75 346 TYR A O 1
ATOM 2817 N N . VAL A 1 347 ? -13.782 -8.033 3.251 1.00 75.31 347 VAL A N 1
ATOM 2818 C CA . VAL A 1 347 ? -14.386 -7.916 4.586 1.00 75.31 347 VAL A CA 1
ATOM 2819 C C . VAL A 1 347 ? -13.495 -7.029 5.456 1.00 75.31 347 VAL A C 1
ATOM 2821 O O . VAL A 1 347 ? -12.390 -7.407 5.834 1.00 75.31 347 VAL A O 1
ATOM 2824 N N . TRP A 1 348 ? -13.941 -5.800 5.703 1.00 80.12 348 TRP A N 1
ATOM 2825 C CA . TRP A 1 348 ? -13.115 -4.739 6.288 1.00 80.12 348 TRP A CA 1
ATOM 2826 C C . TRP A 1 348 ? -13.690 -4.138 7.569 1.00 80.12 348 TRP A C 1
ATOM 2828 O O . TRP A 1 348 ? -13.059 -3.260 8.162 1.00 80.12 348 TRP A O 1
ATOM 2838 N N . SER A 1 349 ? -14.891 -4.557 7.968 1.00 79.25 349 SER A N 1
ATOM 2839 C CA . SER A 1 349 ? -15.492 -4.166 9.237 1.00 79.25 349 SER A CA 1
ATOM 2840 C C . SER A 1 349 ? -15.087 -5.191 10.275 1.00 79.25 349 SER A C 1
ATOM 2842 O O . SER A 1 349 ? -15.168 -6.390 10.012 1.00 79.25 349 SER A O 1
ATOM 2844 N N . LYS A 1 350 ? -14.667 -4.747 11.459 1.00 73.25 350 LYS A N 1
ATOM 2845 C CA . LYS A 1 350 ? -14.275 -5.700 12.505 1.00 73.25 350 LYS A CA 1
ATOM 2846 C C . LYS A 1 350 ? -15.443 -6.552 13.005 1.00 73.25 350 LYS A C 1
ATOM 2848 O O . LYS A 1 350 ? -15.200 -7.626 13.530 1.00 73.25 350 LYS A O 1
ATOM 2853 N N . ALA A 1 351 ? -16.681 -6.086 12.821 1.00 75.25 351 ALA A N 1
ATOM 2854 C CA . ALA A 1 351 ? -17.891 -6.834 13.161 1.00 75.25 351 ALA A CA 1
ATOM 2855 C C . ALA A 1 351 ? -18.102 -8.069 12.267 1.00 75.25 351 ALA A C 1
ATOM 2857 O O . ALA A 1 351 ? -18.690 -9.049 12.710 1.00 75.25 351 ALA A O 1
ATOM 2858 N N . ASP A 1 352 ? -17.586 -8.029 11.036 1.00 74.75 352 ASP A N 1
ATOM 2859 C CA . ASP A 1 352 ? -17.768 -9.082 10.031 1.00 74.75 352 ASP A CA 1
ATOM 2860 C C . ASP A 1 352 ? -16.542 -10.006 9.918 1.00 74.75 352 ASP A C 1
ATOM 2862 O O . ASP A 1 352 ? -16.552 -10.999 9.188 1.00 74.75 352 ASP A O 1
ATOM 2866 N N . LEU A 1 353 ? -15.452 -9.667 10.610 1.00 74.56 353 LEU A N 1
ATOM 2867 C CA . LEU A 1 353 ? -14.230 -10.457 10.635 1.00 74.56 353 LEU A CA 1
ATOM 2868 C C . LEU A 1 353 ? -14.326 -11.547 11.708 1.00 74.56 353 LEU A C 1
ATOM 2870 O O . LEU A 1 353 ? -14.783 -11.312 12.825 1.00 74.56 353 LEU A O 1
ATOM 2874 N N . LYS A 1 354 ? -13.818 -12.741 11.388 1.00 69.38 354 LYS A N 1
ATOM 2875 C CA . LYS A 1 354 ? -13.601 -13.802 12.377 1.00 69.38 354 LYS A CA 1
ATOM 2876 C C . LYS A 1 354 ? -12.339 -13.476 13.161 1.00 69.38 354 LYS A C 1
ATOM 2878 O O . LYS A 1 354 ? -11.237 -13.757 12.701 1.00 69.38 354 LYS A O 1
ATOM 2883 N N . LEU A 1 355 ? -12.520 -12.813 14.292 1.00 73.12 355 LEU A N 1
ATOM 2884 C CA . LEU A 1 355 ? -11.441 -12.359 15.151 1.00 73.12 355 LEU A CA 1
ATOM 2885 C C . LEU A 1 355 ? -11.438 -13.225 16.403 1.00 73.12 355 LEU A C 1
ATOM 2887 O O . LEU A 1 355 ? -12.466 -13.433 17.034 1.00 73.12 355 LEU A O 1
ATOM 2891 N N . ASP A 1 356 ? -10.272 -13.768 16.701 1.00 51.72 356 ASP A N 1
ATOM 2892 C CA . ASP A 1 356 ? -9.959 -14.622 17.843 1.00 51.72 356 ASP A CA 1
ATOM 2893 C C . ASP A 1 356 ? -9.407 -13.819 19.029 1.00 51.72 356 ASP A C 1
ATOM 2895 O O . ASP A 1 356 ? -8.856 -14.377 19.983 1.00 51.72 356 ASP A O 1
ATOM 2899 N N . TRP A 1 357 ? -9.555 -12.492 18.952 1.00 53.06 357 TRP A N 1
ATOM 2900 C CA . TRP A 1 357 ? -9.422 -11.610 20.097 1.00 53.06 357 TRP A CA 1
ATOM 2901 C C . TRP A 1 357 ? -10.685 -11.566 20.949 1.00 53.06 357 TRP A C 1
ATOM 2903 O O . TRP A 1 357 ? -11.800 -11.631 20.387 1.00 53.06 357 TRP A O 1
#

Foldseek 3Di:
DQEDEDDDAACCPPVNNPVVLVVLCCCCPVVVHLAYEYEHCQLSDDLVSLVRRVLSHAEYEHEDAALDQVLCVVVVSRSDPDRSNVSLVVVLVSCVVSLYQYEYEHEAEPSCLQPDCLVVCVVSVGQAYEYEYDAARDHDDDPDPDDPQQSCLNHAAADEGEDADQDLVLCVVVVNHDVPDRSLVVLVVVLVSCVVSVHQYEYEHEQWPSCLPPQCQVVCVVSVGLAYEYEYQDDDDCDADDDNHPHPSVRGHDDPVSNVSSCVSNVVRVRYDYAYCQADDALDFDWDFDWDDDDDDDDTDTFTFTQACHTVGRRTFGGCVVVNDVRRVVRNSHDNVSNVSSCVDDSRRSVRRPDPD